Protein AF-A0A1F6GUJ7-F1 (afdb_monomer)

Foldseek 3Di:
DDDDDDDDDPPPPPPPPPPPPQQDADPCVVDQDFQVRLVLLVLVLCVSVVPQAFQFLGFGWDDDPSFIWGDPDADAPLQEQEPPDAQDGLVVCRVQQTHKDKDQLQHLCLQADPCPDVVNLQVQCVVPDDRQDDCVVDPRVSNLVRSCVRDPDNSSSSRRLSSPNLRITIHRRSVSVRPPNAAEADDDGPDDRPHSRHWYDYNRYIYTDLQCLLSSLLSLLQSCVVCVVSLCSSCPPRNLVHSLVSNVSHDDDPVSVVSQVSCCSNHVDDRPSVPDGSVRSCCVRVDDDPPDDDPDDPPDPDDPDDDDDDDDDDDDDDDDDDDDDDDDDDDDDDDDDDDDDDDDDDDDDDDD

Solvent-accessible surface area (backbone atoms only — not comparable to full-atom values): 21851 Å² total; per-residue (Å²): 140,81,89,80,82,82,79,82,79,82,77,77,80,75,70,74,76,77,73,75,78,75,56,72,53,44,64,47,90,82,41,77,46,46,51,61,55,38,52,57,49,50,53,47,54,36,60,77,68,65,61,41,54,23,68,67,56,54,40,46,44,42,80,52,88,90,47,53,27,32,64,90,44,74,70,55,66,87,38,38,32,64,44,90,54,76,59,78,64,49,74,83,33,53,90,29,21,50,39,52,34,74,41,46,79,68,30,59,78,53,73,34,58,84,80,58,40,72,69,42,47,49,52,58,20,57,77,70,58,67,79,62,72,58,72,92,80,40,57,64,67,61,42,48,57,47,50,52,71,59,47,54,69,71,51,46,51,42,32,36,67,69,22,40,68,80,42,52,40,50,26,43,29,27,56,52,61,71,50,60,76,42,46,56,26,86,57,82,68,69,57,92,69,90,38,86,34,44,36,31,39,36,57,60,35,28,20,71,25,71,95,44,34,10,59,52,25,52,40,50,53,48,50,28,64,77,38,58,95,41,22,69,60,63,52,30,76,62,33,56,75,32,32,55,60,28,22,65,76,25,61,94,49,68,68,59,52,51,50,53,51,54,47,25,52,44,33,56,54,81,71,83,63,86,81,54,54,54,65,59,53,38,55,70,69,68,44,76,63,97,77,70,75,81,74,74,74,77,72,76,78,73,75,79,78,80,80,79,86,77,87,78,84,88,84,81,84,89,82,90,87,89,88,86,90,85,84,91,82,90,82,84,84,86,83,90,79,84,86,81,84,83,85,81,89,88,81,85,90,77,90,132

pLDDT: mean 70.51, std 22.01, range [31.06, 97.56]

Organism: NCBI:txid1817773

Secondary structure (DSSP, 8-state):
-----------------------PPP-TTTSPPPHHHHHHHHHHHHHHTT--B-TTT--BEEEETTEEEESS----GGGEEE-SSSPPPGGGGGGGTTBEEEEESS-HHHHS-TT--HHHHHHHHHHHSPPPPPTTTS-HHHHHHHHHTT-HHHHHHHHHHHT-GGGEEEEEHHHHHHHTT-EES----SS---SSS-EEE-SSEEE--GGGHHHHHHHHHHHHHH-GGGHHHHT-HHHHHHHHHHHHHS---HHHHHHHHHHHHHH----GGGSS-HHHHHHHHTS--TT----------PPPPPPPPPP---------------------PPPP--PPPPPPPPP-----

Radius of gyration: 31.55 Å; Cα contacts (8 Å, |Δi|>4): 424; chains: 1; bounding box: 61×146×69 Å

Structure (mmCIF, N/CA/C/O backbone):
data_AF-A0A1F6GUJ7-F1
#
_entry.id   AF-A0A1F6GUJ7-F1
#
loop_
_atom_site.group_PDB
_atom_site.id
_atom_site.type_symbol
_atom_site.label_atom_id
_atom_site.label_alt_id
_atom_site.label_comp_id
_atom_site.label_asym_id
_atom_site.label_entity_id
_atom_site.label_seq_id
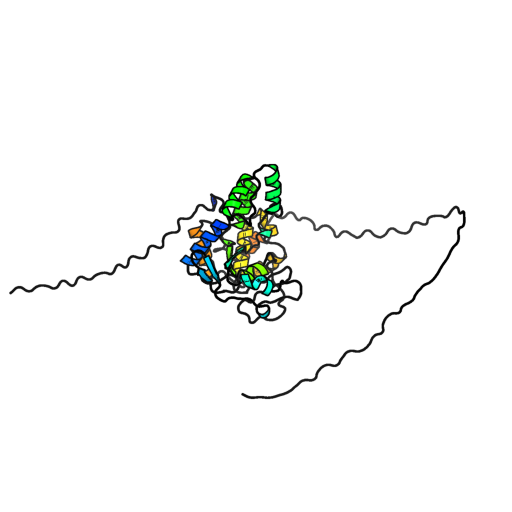_atom_site.pdbx_PDB_ins_code
_atom_site.Cartn_x
_atom_site.Cartn_y
_atom_site.Cartn_z
_atom_site.occupancy
_atom_site.B_iso_or_equiv
_atom_site.auth_seq_id
_atom_site.auth_comp_id
_atom_site.auth_asym_id
_atom_site.auth_atom_id
_atom_site.pdbx_PDB_model_num
ATOM 1 N N . MET A 1 1 ? -12.590 -73.804 33.393 1.00 41.72 1 MET A N 1
ATOM 2 C CA . MET A 1 1 ? -11.650 -73.135 32.463 1.00 41.72 1 MET A CA 1
ATOM 3 C C . MET A 1 1 ? -12.472 -72.318 31.474 1.00 41.72 1 MET A C 1
ATOM 5 O O . MET A 1 1 ? -13.103 -72.897 30.606 1.00 41.72 1 MET A O 1
ATOM 9 N N . GLY A 1 2 ? -12.600 -71.005 31.700 1.00 38.84 2 GLY A N 1
ATOM 10 C CA . GLY A 1 2 ? -13.510 -70.126 30.953 1.00 38.84 2 GLY A CA 1
ATOM 11 C C . GLY A 1 2 ? -12.760 -69.187 30.007 1.00 38.84 2 GLY A C 1
ATOM 12 O O . GLY A 1 2 ? -11.901 -68.426 30.448 1.00 38.84 2 GLY A O 1
ATOM 13 N N . ASN A 1 3 ? -13.105 -69.251 28.720 1.00 42.09 3 ASN A N 1
ATOM 14 C CA . ASN A 1 3 ? -12.588 -68.413 27.636 1.00 42.09 3 ASN A CA 1
ATOM 15 C C . ASN A 1 3 ? -12.849 -66.919 27.891 1.00 42.09 3 ASN A C 1
ATOM 17 O O . ASN A 1 3 ? -13.997 -66.471 27.890 1.00 42.09 3 ASN A O 1
ATOM 21 N N . LYS A 1 4 ? -11.783 -66.124 28.045 1.00 45.00 4 LYS A N 1
ATOM 22 C CA . LYS A 1 4 ? -11.862 -64.657 28.061 1.00 45.00 4 LYS A CA 1
ATOM 23 C C . LYS A 1 4 ? -11.834 -64.131 26.623 1.00 45.00 4 LYS A C 1
ATOM 25 O O . LYS A 1 4 ? -10.821 -64.224 25.940 1.00 45.00 4 LYS A O 1
ATOM 30 N N . LYS A 1 5 ? -12.960 -63.567 26.176 1.00 46.09 5 LYS A N 1
ATOM 31 C CA . LYS A 1 5 ? -13.071 -62.805 24.924 1.00 46.09 5 LYS A CA 1
ATOM 32 C C . LYS A 1 5 ? -12.255 -61.512 25.047 1.00 46.09 5 LYS A C 1
ATOM 34 O O . LYS A 1 5 ? -12.564 -60.673 25.891 1.00 46.09 5 LYS A O 1
ATOM 39 N N . ILE A 1 6 ? -11.243 -61.347 24.201 1.00 48.53 6 ILE A N 1
ATOM 40 C CA . ILE A 1 6 ? -10.511 -60.088 24.028 1.00 48.53 6 ILE A CA 1
ATOM 41 C C . ILE A 1 6 ? -11.414 -59.153 23.215 1.00 48.53 6 ILE A C 1
ATOM 43 O O . ILE A 1 6 ? -11.697 -59.417 22.049 1.00 48.53 6 ILE A O 1
ATOM 47 N N . LYS A 1 7 ? -11.916 -58.083 23.839 1.00 43.47 7 LYS A N 1
ATOM 48 C CA . LYS A 1 7 ? -12.583 -56.987 23.126 1.00 43.47 7 LYS A CA 1
ATOM 49 C C . LYS A 1 7 ? -11.503 -56.049 22.593 1.00 43.47 7 LYS A C 1
ATOM 51 O O . LYS A 1 7 ? -10.863 -55.347 23.369 1.00 43.47 7 LYS A O 1
ATOM 56 N N . LEU A 1 8 ? -11.309 -56.056 21.278 1.00 40.91 8 LEU A N 1
ATOM 57 C CA . LEU A 1 8 ? -10.500 -55.073 20.568 1.00 40.91 8 LEU A CA 1
ATOM 58 C C . LEU A 1 8 ? -11.290 -53.754 20.539 1.00 40.91 8 LEU A C 1
ATOM 60 O O . LEU A 1 8 ? -12.288 -53.638 19.831 1.00 40.91 8 LEU A O 1
ATOM 64 N N . ALA A 1 9 ? -10.901 -52.794 21.377 1.00 45.22 9 ALA A N 1
ATOM 65 C CA . ALA A 1 9 ? -11.465 -51.451 21.354 1.00 45.22 9 ALA A CA 1
ATOM 66 C C . ALA A 1 9 ? -10.834 -50.677 20.189 1.00 45.22 9 ALA A C 1
ATOM 68 O O . ALA A 1 9 ? -9.650 -50.347 20.221 1.00 45.22 9 ALA A O 1
ATOM 69 N N . LEU A 1 10 ? -11.629 -50.413 19.153 1.00 46.66 10 LEU A N 1
ATOM 70 C CA . LEU A 1 10 ? -11.274 -49.515 18.062 1.00 46.66 10 LEU A CA 1
ATOM 71 C C . LEU A 1 10 ? -11.277 -48.081 18.621 1.00 46.66 10 LEU A C 1
ATOM 73 O O . LEU A 1 10 ? -12.327 -47.458 18.763 1.00 46.66 10 LEU A O 1
ATOM 77 N N . PHE A 1 11 ? -10.106 -47.580 19.011 1.00 42.91 11 PHE A N 1
ATOM 78 C CA . PHE A 1 11 ? -9.919 -46.174 19.359 1.00 42.91 11 PHE A CA 1
ATOM 79 C C . PHE A 1 11 ? -9.985 -45.363 18.058 1.00 42.91 11 PHE A C 1
ATOM 81 O O . PHE A 1 11 ? -8.989 -45.203 17.354 1.00 42.91 11 PHE A O 1
ATOM 88 N N . CYS A 1 12 ? -11.177 -44.874 17.707 1.00 39.84 12 CYS A N 1
ATOM 89 C CA . CYS A 1 12 ? -11.306 -43.770 16.764 1.00 39.84 12 CYS A CA 1
ATOM 90 C C . CYS A 1 12 ? -10.577 -42.569 17.369 1.00 39.84 12 CYS A C 1
ATOM 92 O O . CYS A 1 12 ? -11.100 -41.897 18.258 1.00 39.84 12 CYS A O 1
ATOM 94 N N . LEU A 1 13 ? -9.356 -42.319 16.894 1.00 43.28 13 LEU A N 1
ATOM 95 C CA . LEU A 1 13 ? -8.649 -41.059 17.071 1.00 43.28 13 LEU A CA 1
ATOM 96 C C . LEU A 1 13 ? -9.436 -39.974 16.327 1.00 43.28 13 LEU A C 1
ATOM 98 O O . LEU A 1 13 ? -9.111 -39.593 15.206 1.00 43.28 13 LEU A O 1
ATOM 102 N N . LEU A 1 14 ? -10.507 -39.497 16.960 1.00 42.22 14 LEU A N 1
ATOM 103 C CA . LEU A 1 14 ? -11.084 -38.190 16.690 1.00 42.22 14 LEU A CA 1
ATOM 104 C C . LEU A 1 14 ? -10.048 -37.171 17.156 1.00 42.22 14 LEU A C 1
ATOM 106 O O . LEU A 1 14 ? -10.081 -36.690 18.286 1.00 42.22 14 LEU A O 1
ATOM 110 N N . TRP A 1 15 ? -9.074 -36.912 16.285 1.00 42.62 15 TRP A N 1
ATOM 111 C CA . TRP A 1 15 ? -8.227 -35.739 16.379 1.00 42.62 15 TRP A CA 1
ATOM 112 C C . TRP A 1 15 ? -9.184 -34.547 16.389 1.00 42.62 15 TRP A C 1
ATOM 114 O O . TRP A 1 15 ? -9.914 -34.367 15.409 1.00 42.62 15 TRP A O 1
ATOM 124 N N . PRO A 1 16 ? -9.284 -33.778 17.483 1.00 40.12 16 PRO A N 1
ATOM 125 C CA . PRO A 1 16 ? -10.123 -32.600 17.458 1.00 40.12 16 PRO A CA 1
ATOM 126 C C . PRO A 1 16 ? -9.550 -31.705 16.363 1.00 40.12 16 PRO A C 1
ATOM 128 O O . PRO A 1 16 ? -8.370 -31.348 16.420 1.00 40.12 16 PRO A O 1
ATOM 131 N N . CYS A 1 17 ? -10.365 -31.387 15.350 1.00 36.41 17 CYS A N 1
ATOM 132 C CA . CYS A 1 17 ? -10.117 -30.240 14.489 1.00 36.41 17 CYS A CA 1
ATOM 133 C C . CYS A 1 17 ? -9.722 -29.103 15.425 1.00 36.41 17 CYS A C 1
ATOM 135 O O . CYS A 1 17 ? -10.540 -28.675 16.243 1.00 36.41 17 CYS A O 1
ATOM 137 N N . LEU A 1 18 ? -8.454 -28.687 15.366 1.00 42.00 18 LEU A N 1
ATOM 138 C CA . LEU A 1 18 ? -8.017 -27.475 16.030 1.00 42.00 18 LEU A CA 1
ATOM 139 C C . LEU A 1 18 ? -8.962 -26.387 15.538 1.00 42.00 18 LEU A C 1
ATOM 141 O O . LEU A 1 18 ? -8.938 -26.029 14.362 1.00 42.00 18 LEU A O 1
ATOM 145 N N . GLY A 1 19 ? -9.839 -25.929 16.430 1.00 34.03 19 GLY A N 1
ATOM 146 C CA . GLY A 1 19 ? -10.692 -24.792 16.165 1.00 34.03 19 GLY A CA 1
ATOM 147 C C . GLY A 1 19 ? -9.780 -23.638 15.793 1.00 34.03 19 GLY A C 1
ATOM 148 O O . GLY A 1 19 ? -9.026 -23.145 16.634 1.00 34.03 19 GLY A O 1
ATOM 149 N N . GLN A 1 20 ? -9.816 -23.239 14.523 1.00 37.81 20 GLN A N 1
ATOM 150 C CA . GLN A 1 20 ? -9.344 -21.927 14.129 1.00 37.81 20 GLN A CA 1
ATOM 151 C C . GLN A 1 20 ? -10.129 -20.955 15.003 1.00 37.81 20 GLN A C 1
ATOM 153 O O . GLN A 1 20 ? -11.359 -20.939 14.971 1.00 37.81 20 GLN A O 1
ATOM 158 N N . ALA A 1 21 ? -9.434 -20.234 15.879 1.00 37.91 21 ALA A N 1
ATOM 159 C CA . ALA A 1 21 ? -10.067 -19.209 16.680 1.00 37.91 21 ALA A CA 1
ATOM 160 C C . ALA A 1 21 ? -10.665 -18.191 15.702 1.00 37.91 21 ALA A C 1
ATOM 162 O O . ALA A 1 21 ? -9.920 -17.412 15.110 1.00 37.91 21 ALA A O 1
ATOM 163 N N . GLU A 1 22 ? -11.986 -18.231 15.503 1.00 41.59 22 GLU A N 1
ATOM 164 C CA . GLU A 1 22 ? -12.691 -17.252 14.683 1.00 41.59 22 GLU A CA 1
ATOM 165 C C . GLU A 1 22 ? -12.300 -15.859 15.177 1.00 41.59 22 GLU A C 1
ATOM 167 O O . GLU A 1 22 ? -12.535 -15.478 16.333 1.00 41.59 22 GLU A O 1
ATOM 172 N N . LEU A 1 23 ? -11.643 -15.099 14.304 1.00 45.00 23 LEU A N 1
ATOM 173 C CA . LEU A 1 23 ? -11.377 -13.694 14.539 1.00 45.00 23 LEU A CA 1
ATOM 174 C C . LEU A 1 23 ? -12.737 -13.008 14.577 1.00 45.00 23 LEU A C 1
ATOM 176 O O . LEU A 1 23 ? -13.331 -12.761 13.535 1.00 45.00 23 LEU A O 1
ATOM 180 N N . LYS A 1 24 ? -13.256 -12.735 15.782 1.00 48.78 24 LYS A N 1
ATOM 181 C CA . LYS A 1 24 ? -14.482 -11.946 15.937 1.00 48.78 24 LYS A CA 1
ATOM 182 C C . LYS A 1 24 ? -14.297 -10.640 15.155 1.00 48.78 24 LYS A C 1
ATOM 184 O O . LYS A 1 24 ? -13.370 -9.899 15.510 1.00 48.78 24 LYS A O 1
ATOM 189 N N . PRO A 1 25 ? -15.134 -10.349 14.141 1.00 52.09 25 PRO A N 1
ATOM 190 C CA . PRO A 1 25 ? -15.019 -9.117 13.378 1.00 52.09 25 PRO A CA 1
ATOM 191 C C . PRO A 1 25 ? -15.083 -7.944 14.351 1.00 52.09 25 PRO A C 1
ATOM 193 O O . PRO A 1 25 ? -16.036 -7.816 15.125 1.00 52.09 25 PRO A O 1
ATOM 196 N N . GLN A 1 26 ? -14.047 -7.108 14.381 1.00 54.41 26 GLN A N 1
ATOM 197 C CA . GLN A 1 26 ? -14.198 -5.816 15.037 1.00 54.41 26 GLN A CA 1
ATOM 198 C C . GLN A 1 26 ? -15.118 -4.965 14.163 1.00 54.41 26 GLN A C 1
ATOM 200 O O . GLN A 1 26 ? -14.988 -4.979 12.947 1.00 54.41 26 GLN A O 1
ATOM 205 N N . ASP A 1 27 ? -16.033 -4.208 14.768 1.00 60.41 27 ASP A N 1
ATOM 206 C CA . ASP A 1 27 ? -16.879 -3.242 14.057 1.00 60.41 27 ASP A CA 1
ATOM 207 C C . ASP A 1 27 ? -16.038 -2.034 13.567 1.00 60.41 27 ASP A C 1
ATOM 209 O O . ASP A 1 27 ? -16.241 -0.898 14.008 1.00 60.41 27 ASP A O 1
ATOM 213 N N . TRP A 1 28 ? -15.053 -2.259 12.689 1.00 63.19 28 TRP A N 1
ATOM 214 C CA . TRP A 1 28 ? -14.150 -1.228 12.158 1.00 63.19 28 TRP A CA 1
ATOM 215 C C . TRP A 1 28 ? -14.938 -0.127 11.442 1.00 63.19 28 TRP A C 1
ATOM 217 O O . TRP A 1 28 ? -14.624 1.054 11.561 1.00 63.19 28 TRP A O 1
ATOM 227 N N . GLU A 1 29 ? -16.030 -0.490 10.772 1.00 60.38 29 GLU A N 1
ATOM 228 C CA . GLU A 1 29 ? -16.920 0.478 10.126 1.00 60.38 29 GLU A CA 1
ATOM 229 C C . GLU A 1 29 ? -17.674 1.368 11.128 1.00 60.38 29 GLU A C 1
ATOM 231 O O . GLU A 1 29 ? -18.018 2.500 10.797 1.00 60.38 29 GLU A O 1
ATOM 236 N N . LYS A 1 30 ? -17.885 0.915 12.375 1.00 58.56 30 LYS A N 1
ATOM 237 C CA . LYS A 1 30 ? -18.597 1.692 13.410 1.00 58.56 30 LYS A CA 1
ATOM 238 C C . LYS A 1 30 ? -17.662 2.504 14.307 1.00 58.56 30 LYS A C 1
ATOM 240 O O . LYS A 1 30 ? -18.127 3.402 15.009 1.00 58.56 30 LYS A O 1
ATOM 245 N N . LYS A 1 31 ? -16.362 2.184 14.344 1.00 60.31 31 LYS A N 1
ATOM 246 C CA . LYS A 1 31 ? -15.373 2.861 15.197 1.00 60.31 31 LYS A CA 1
ATOM 247 C C . LYS A 1 31 ? -14.085 3.137 14.424 1.00 60.31 31 LYS A C 1
ATOM 249 O O . LYS A 1 31 ? -13.411 2.183 14.044 1.00 60.31 31 LYS A O 1
ATOM 254 N N . PRO A 1 32 ? -13.669 4.411 14.280 1.00 59.00 32 PRO A N 1
ATOM 255 C CA . PRO A 1 32 ? -12.406 4.741 13.637 1.00 59.00 32 PRO A CA 1
ATOM 256 C C . PRO A 1 32 ? -11.227 4.025 14.308 1.00 59.00 32 PRO A C 1
ATOM 258 O O . PRO A 1 32 ? -10.911 4.256 15.483 1.00 59.00 32 PRO A O 1
ATOM 261 N N . VAL A 1 33 ? -10.549 3.172 13.548 1.00 68.25 33 VAL A N 1
ATOM 262 C CA . VAL A 1 33 ? -9.343 2.459 13.980 1.00 68.25 33 VAL A CA 1
ATOM 263 C C . VAL A 1 33 ? -8.127 3.313 13.662 1.00 68.25 33 VAL A C 1
ATOM 265 O O . VAL A 1 33 ? -8.077 3.952 12.618 1.00 68.25 33 VAL A O 1
ATOM 268 N N . CYS A 1 34 ? -7.155 3.364 14.573 1.00 71.00 34 CYS A N 1
ATOM 269 C CA . CYS A 1 34 ? -5.907 4.066 14.311 1.00 71.00 34 CYS A CA 1
ATOM 270 C C . CYS A 1 34 ? -4.870 3.206 13.594 1.00 71.00 34 CYS A C 1
ATOM 272 O O . CYS A 1 34 ? -4.892 1.975 13.664 1.00 71.00 34 CYS A O 1
ATOM 274 N N . PHE A 1 35 ? -3.887 3.870 12.989 1.00 75.25 35 PHE A N 1
ATOM 275 C CA . PHE A 1 35 ? -2.883 3.218 12.156 1.00 75.25 35 PHE A CA 1
ATOM 276 C C . PHE A 1 35 ? -2.060 2.187 12.939 1.00 75.25 35 PHE A C 1
ATOM 278 O O . PHE A 1 35 ? -1.748 1.106 12.441 1.00 75.25 35 PHE A O 1
ATOM 285 N N . GLY A 1 36 ? -1.744 2.471 14.208 1.00 73.81 36 GLY A N 1
ATOM 286 C CA . GLY A 1 36 ? -1.070 1.511 15.086 1.00 73.81 36 GLY A CA 1
ATOM 287 C C . GLY A 1 36 ? -1.877 0.224 15.292 1.00 73.81 36 GLY A C 1
ATOM 288 O O . GLY A 1 36 ? -1.318 -0.872 15.213 1.00 73.81 36 GLY A O 1
ATOM 289 N N . SER A 1 37 ? -3.187 0.355 15.510 1.00 77.25 37 SER A N 1
ATOM 290 C CA . SER A 1 37 ? -4.100 -0.780 15.674 1.00 77.25 37 SER A CA 1
ATOM 291 C C . SER A 1 37 ? -4.251 -1.572 14.377 1.00 77.25 37 SER A C 1
ATOM 293 O O . SER A 1 37 ? -4.136 -2.795 14.416 1.00 77.25 37 SER A O 1
ATOM 295 N N . ALA A 1 38 ? -4.389 -0.889 13.236 1.00 83.38 38 ALA A N 1
ATOM 296 C CA . ALA A 1 38 ? -4.441 -1.520 11.918 1.00 83.38 38 ALA A CA 1
ATOM 297 C C . ALA A 1 38 ? -3.203 -2.390 11.651 1.00 83.38 38 ALA A C 1
ATOM 299 O O . ALA A 1 38 ? -3.324 -3.576 11.349 1.00 83.38 38 ALA A O 1
ATOM 300 N N . LYS A 1 39 ? -1.999 -1.852 11.889 1.00 84.88 39 LYS A N 1
ATOM 301 C CA . LYS A 1 39 ? -0.743 -2.611 11.766 1.00 84.88 39 LYS A CA 1
ATOM 302 C C . LYS A 1 39 ? -0.671 -3.793 12.727 1.00 84.88 39 LYS A C 1
ATOM 304 O O . LYS A 1 39 ? -0.188 -4.862 12.370 1.00 84.88 39 LYS A O 1
ATOM 309 N N . SER A 1 40 ? -1.085 -3.611 13.983 1.00 83.25 40 SER A N 1
ATOM 310 C CA . SER A 1 40 ? -1.073 -4.699 14.972 1.00 83.25 40 SER A CA 1
ATOM 311 C C . SER A 1 40 ? -1.963 -5.856 14.537 1.00 83.25 40 SER A C 1
ATOM 313 O O . SER A 1 40 ? -1.606 -7.018 14.718 1.00 83.25 40 SER A O 1
ATOM 315 N N . PHE A 1 41 ? -3.116 -5.521 13.976 1.00 85.19 41 PHE A N 1
ATOM 316 C CA . PHE A 1 41 ? -4.076 -6.478 13.484 1.00 85.19 41 PHE A CA 1
ATOM 317 C C . PHE A 1 41 ? -3.564 -7.195 12.226 1.00 85.19 41 PHE A C 1
ATOM 319 O O . PHE A 1 41 ? -3.552 -8.422 12.192 1.00 85.19 41 PHE A O 1
ATOM 326 N N . LEU A 1 42 ? -3.046 -6.467 11.234 1.00 91.44 42 LEU A N 1
ATOM 327 C CA . LEU A 1 42 ? -2.550 -7.091 10.006 1.00 91.44 42 LEU A CA 1
ATOM 328 C C . LEU A 1 42 ? -1.338 -7.996 10.271 1.00 91.44 42 LEU A C 1
ATOM 330 O O . LEU A 1 42 ? -1.251 -9.075 9.698 1.00 91.44 42 LEU A O 1
ATOM 334 N N . ARG A 1 43 ? -0.461 -7.653 11.228 1.00 91.44 43 ARG A N 1
ATOM 335 C CA . ARG A 1 43 ? 0.594 -8.576 11.699 1.00 91.44 43 ARG A CA 1
ATOM 336 C C . ARG A 1 43 ? 0.039 -9.883 12.259 1.00 91.44 43 ARG A C 1
ATOM 338 O O . ARG A 1 43 ? 0.737 -10.891 12.246 1.00 91.44 43 ARG A O 1
ATOM 345 N N . LYS A 1 44 ? -1.159 -9.873 12.846 1.00 89.44 44 LYS A N 1
ATOM 346 C CA . LYS A 1 44 ? -1.823 -11.094 13.313 1.00 89.44 44 LYS A CA 1
ATOM 347 C C . LYS A 1 44 ? -2.320 -11.908 12.117 1.00 89.44 44 LYS A C 1
ATOM 349 O O . LYS A 1 44 ? -1.936 -13.065 12.012 1.00 89.44 44 LYS A O 1
ATOM 354 N N . VAL A 1 45 ? -3.039 -11.270 11.190 1.00 91.25 45 VAL A N 1
ATOM 355 C CA . VAL A 1 45 ? -3.553 -11.911 9.966 1.00 91.25 45 VAL A CA 1
ATOM 356 C C . VAL A 1 45 ? -2.428 -12.565 9.157 1.00 91.25 45 VAL A C 1
ATOM 358 O O . VAL A 1 45 ? -2.530 -13.741 8.831 1.00 91.25 45 VAL A O 1
ATOM 361 N N . TYR A 1 46 ? -1.325 -11.855 8.899 1.00 93.19 46 TYR A N 1
ATOM 362 C CA . TYR A 1 46 ? -0.193 -12.403 8.137 1.00 93.19 46 TYR A CA 1
ATOM 363 C C . TYR A 1 46 ? 0.460 -13.607 8.828 1.00 93.19 46 TYR A C 1
ATOM 365 O O . TYR A 1 46 ? 0.808 -14.579 8.164 1.00 93.19 46 TYR A O 1
ATOM 373 N N . ARG A 1 47 ? 0.589 -13.581 10.163 1.00 90.56 47 ARG A N 1
ATOM 374 C CA . ARG A 1 47 ? 1.141 -14.713 10.926 1.00 90.56 47 ARG A CA 1
ATOM 375 C C . ARG A 1 47 ? 0.230 -15.937 10.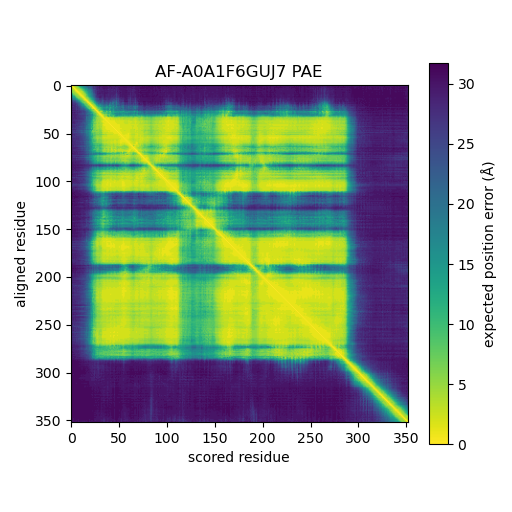887 1.00 90.56 47 ARG A C 1
ATOM 377 O O . ARG A 1 47 ? 0.730 -17.040 10.717 1.00 90.56 47 ARG A O 1
ATOM 384 N N . GLU A 1 48 ? -1.075 -15.745 11.054 1.00 90.25 48 GLU A N 1
ATOM 385 C CA . GLU A 1 48 ? -2.056 -16.841 11.090 1.00 90.25 48 GLU A CA 1
ATOM 386 C C . GLU A 1 48 ? -2.267 -17.488 9.717 1.00 90.25 48 GLU A C 1
ATOM 388 O O . GLU A 1 48 ? -2.537 -18.681 9.648 1.00 90.25 48 GLU A O 1
ATOM 393 N N . ASN A 1 49 ? -2.086 -16.728 8.634 1.00 92.06 49 ASN A N 1
ATOM 394 C CA . ASN A 1 49 ? -2.150 -17.246 7.265 1.00 92.06 49 ASN A CA 1
ATOM 395 C C . ASN A 1 49 ? -0.785 -17.705 6.723 1.00 92.06 49 ASN A C 1
ATOM 397 O O . ASN A 1 49 ? -0.692 -18.108 5.569 1.00 92.06 49 ASN A O 1
ATOM 401 N N . HIS A 1 50 ? 0.279 -17.641 7.532 1.00 91.19 50 HIS A N 1
ATOM 402 C CA .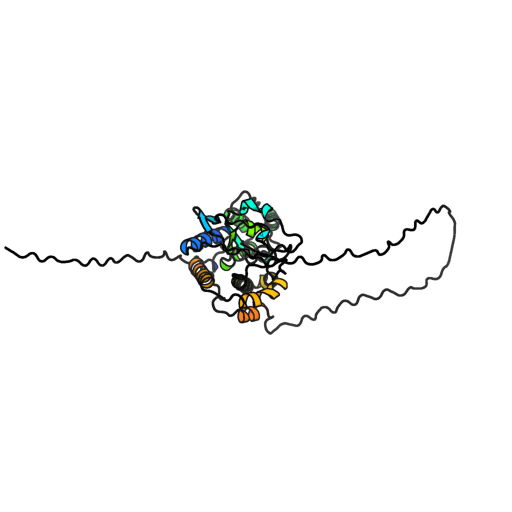 HIS A 1 50 ? 1.646 -18.001 7.134 1.00 91.19 50 HIS A CA 1
ATOM 403 C C . HIS A 1 50 ? 2.164 -17.267 5.881 1.00 91.19 50 HIS A C 1
ATOM 405 O O . HIS A 1 50 ? 3.040 -17.772 5.179 1.00 91.19 50 HIS A O 1
ATOM 411 N N . TRP A 1 51 ? 1.673 -16.053 5.616 1.00 93.50 51 TRP A N 1
ATOM 412 C CA . TRP A 1 51 ? 2.183 -15.226 4.524 1.00 93.50 51 TRP A CA 1
ATOM 413 C C . TRP A 1 51 ? 3.535 -14.643 4.904 1.00 93.50 51 TRP A C 1
ATOM 415 O O . TRP A 1 51 ? 3.653 -13.783 5.780 1.00 93.50 51 TRP A O 1
ATOM 425 N N . ASN A 1 52 ? 4.563 -15.141 4.231 1.00 92.81 52 ASN A N 1
ATOM 426 C CA . ASN A 1 52 ? 5.962 -14.934 4.574 1.00 92.81 52 ASN A CA 1
ATOM 427 C C . ASN A 1 52 ? 6.726 -14.190 3.473 1.00 92.81 52 ASN A C 1
ATOM 429 O O . ASN A 1 52 ? 7.934 -14.369 3.347 1.00 92.81 52 ASN A O 1
ATOM 433 N N . ARG A 1 53 ? 6.038 -13.383 2.663 1.00 93.19 53 ARG A N 1
ATOM 434 C CA . ARG A 1 53 ? 6.650 -12.574 1.606 1.00 93.19 53 ARG A CA 1
ATOM 435 C C . ARG A 1 53 ? 6.216 -11.125 1.710 1.00 93.19 53 ARG A C 1
ATOM 437 O O . ARG A 1 53 ? 5.058 -10.837 2.012 1.00 93.19 53 ARG A O 1
ATOM 444 N N . ASP A 1 54 ? 7.161 -10.227 1.475 1.00 93.69 54 ASP A N 1
ATOM 445 C CA . ASP A 1 54 ? 6.879 -8.806 1.350 1.00 93.69 54 ASP A CA 1
ATOM 446 C C . ASP A 1 54 ? 6.133 -8.506 0.042 1.00 93.69 54 ASP A C 1
ATOM 448 O O . ASP A 1 54 ? 6.158 -9.285 -0.915 1.00 93.69 54 ASP A O 1
ATOM 452 N N . PHE A 1 55 ? 5.433 -7.376 0.015 1.00 95.56 55 PHE A N 1
ATOM 453 C CA . PHE A 1 55 ? 4.549 -7.052 -1.096 1.00 95.56 55 PHE A CA 1
ATOM 454 C C . PHE A 1 55 ? 5.308 -6.742 -2.387 1.00 95.56 55 PHE A C 1
ATOM 456 O O . PHE A 1 55 ? 4.893 -7.200 -3.447 1.00 95.56 55 PHE A O 1
ATOM 463 N N . TYR A 1 56 ? 6.443 -6.042 -2.310 1.00 93.75 56 TYR A N 1
ATOM 464 C CA . TYR A 1 56 ? 7.167 -5.546 -3.482 1.00 93.75 56 TYR A CA 1
ATOM 465 C C . TYR A 1 56 ? 8.176 -6.538 -4.063 1.00 93.75 56 TYR A C 1
ATOM 467 O O . TYR A 1 56 ? 7.985 -7.001 -5.183 1.00 93.75 56 TYR A O 1
ATOM 475 N N . CYS A 1 57 ? 9.222 -6.919 -3.334 1.00 90.31 57 CYS A N 1
ATOM 476 C CA . CYS A 1 57 ? 10.262 -7.810 -3.860 1.00 90.31 57 CYS A CA 1
ATOM 477 C C . CYS A 1 57 ? 9.973 -9.299 -3.600 1.00 90.31 57 CYS A C 1
ATOM 479 O O . CYS A 1 57 ? 10.699 -10.159 -4.089 1.00 90.31 57 CYS A O 1
ATOM 481 N N . GLY A 1 58 ? 8.948 -9.634 -2.810 1.00 91.25 58 GLY A N 1
ATOM 482 C CA . GLY A 1 58 ? 8.693 -11.010 -2.382 1.00 91.25 58 GLY A CA 1
ATOM 483 C C . GLY A 1 58 ? 9.689 -11.494 -1.325 1.00 91.25 58 GLY A C 1
ATOM 484 O O . GLY A 1 58 ? 9.919 -12.703 -1.195 1.00 91.25 58 GLY A O 1
ATOM 485 N N . CYS A 1 59 ? 10.289 -10.555 -0.589 1.00 91.06 59 CYS A N 1
ATOM 486 C CA . CYS A 1 59 ? 11.317 -10.827 0.406 1.00 91.06 59 CYS A CA 1
ATOM 487 C C . CYS A 1 59 ? 10.795 -11.678 1.564 1.00 91.06 59 CYS A C 1
ATOM 489 O O . CYS A 1 59 ? 9.711 -11.377 2.067 1.00 91.06 59 CYS A O 1
ATOM 491 N N . PRO A 1 60 ? 11.543 -12.700 2.026 1.00 92.12 60 PRO A N 1
ATOM 492 C CA . PRO A 1 60 ? 11.112 -13.530 3.142 1.00 92.12 60 PRO A CA 1
ATOM 493 C C . PRO A 1 60 ? 10.842 -12.707 4.405 1.00 92.12 60 PRO A C 1
ATOM 495 O O . PRO A 1 60 ? 11.702 -11.946 4.859 1.00 92.12 60 PRO A O 1
ATOM 498 N N . LEU A 1 61 ? 9.652 -12.896 4.973 1.00 92.00 61 LEU A N 1
ATOM 499 C CA . LEU A 1 61 ? 9.214 -12.323 6.239 1.00 92.00 61 LEU A CA 1
ATOM 500 C C . LEU A 1 61 ? 9.239 -13.399 7.323 1.00 92.00 61 LEU A C 1
ATOM 502 O O . LEU A 1 61 ? 8.606 -14.447 7.176 1.00 92.00 61 LEU A O 1
ATOM 506 N N . GLU A 1 62 ? 9.901 -13.112 8.439 1.00 88.62 62 GLU A N 1
ATOM 507 C CA . GLU A 1 62 ? 9.925 -13.986 9.611 1.00 88.62 62 GLU A CA 1
ATOM 508 C C . GLU A 1 62 ? 9.285 -13.291 10.828 1.00 88.62 62 GLU A C 1
ATOM 510 O O . GLU A 1 62 ? 9.484 -12.091 11.052 1.00 88.62 62 GLU A O 1
ATOM 515 N N . PRO A 1 63 ? 8.486 -14.010 11.638 1.00 86.56 63 PRO A N 1
ATOM 516 C CA . PRO A 1 63 ? 8.006 -13.487 12.910 1.00 86.56 63 PRO A CA 1
ATOM 517 C C . PRO A 1 63 ? 9.158 -13.232 13.891 1.00 86.56 63 PRO A C 1
ATOM 519 O O . PRO A 1 63 ? 9.886 -14.150 14.256 1.00 86.56 63 PRO A O 1
ATOM 522 N N . SER A 1 64 ? 9.245 -12.004 14.403 1.00 83.94 64 SER A N 1
ATOM 523 C CA . SER A 1 64 ? 10.155 -11.610 15.489 1.00 83.94 64 SER A CA 1
ATOM 524 C C . SER A 1 64 ? 9.319 -11.129 16.676 1.00 83.94 64 SER A C 1
ATOM 526 O O . SER A 1 64 ? 8.865 -9.982 16.761 1.00 83.94 64 SER A O 1
ATOM 528 N N . GLY A 1 65 ? 8.962 -12.063 17.562 1.00 85.44 65 GLY A N 1
ATOM 529 C CA . GLY A 1 65 ? 7.997 -11.821 18.636 1.00 85.44 65 GLY A CA 1
ATOM 530 C C . GLY A 1 65 ? 6.624 -11.372 18.106 1.00 85.44 65 GLY A C 1
ATOM 531 O O . GLY A 1 65 ? 5.872 -12.158 17.531 1.00 85.44 65 GLY A O 1
ATOM 532 N N . LYS A 1 66 ? 6.263 -10.101 18.342 1.00 80.19 66 LYS A N 1
ATOM 533 C CA . LYS A 1 66 ? 5.013 -9.484 17.836 1.00 80.19 66 LYS A CA 1
ATOM 534 C C . LYS A 1 66 ? 5.194 -8.753 16.499 1.00 80.19 66 LYS A C 1
ATOM 536 O O . LYS A 1 66 ? 4.211 -8.242 15.956 1.00 80.19 66 LYS A O 1
ATOM 541 N N . LEU A 1 67 ? 6.428 -8.640 16.019 1.00 83.69 67 LEU A N 1
ATOM 542 C CA . LEU A 1 67 ? 6.801 -7.952 14.790 1.00 83.69 67 LEU A CA 1
ATOM 543 C C . LEU A 1 67 ? 7.012 -8.952 13.646 1.00 83.69 67 LEU A C 1
ATOM 545 O O . LEU A 1 67 ? 6.937 -10.166 13.834 1.00 83.69 67 LEU A O 1
ATOM 549 N N . LEU A 1 68 ? 7.225 -8.400 12.456 1.00 85.19 68 LEU A N 1
ATOM 550 C CA . LEU A 1 68 ? 7.720 -9.107 11.282 1.00 85.19 68 LEU A CA 1
ATOM 551 C C . LEU A 1 68 ? 9.050 -8.447 10.912 1.00 85.19 68 LEU A C 1
ATOM 553 O O . LEU A 1 68 ? 9.158 -7.221 11.004 1.00 85.19 68 LEU A O 1
ATOM 557 N N . GLU A 1 69 ? 10.026 -9.247 10.520 1.00 87.62 69 GLU A N 1
ATOM 558 C CA . GLU A 1 69 ? 11.344 -8.802 10.064 1.00 87.62 69 GLU A CA 1
ATOM 559 C C . GLU A 1 69 ? 11.651 -9.432 8.706 1.00 87.62 69 GLU A C 1
ATOM 561 O O . GLU A 1 69 ? 11.127 -10.496 8.367 1.00 87.62 69 GLU A O 1
ATOM 566 N N . THR A 1 70 ? 12.465 -8.750 7.910 1.00 86.88 70 THR A N 1
ATOM 567 C CA . THR A 1 70 ? 12.951 -9.239 6.617 1.00 86.88 70 THR A CA 1
ATOM 568 C C . THR A 1 70 ? 14.251 -10.004 6.829 1.00 86.88 70 THR A C 1
ATOM 570 O O . THR A 1 70 ? 15.176 -9.518 7.480 1.00 86.88 70 THR A O 1
ATOM 573 N N . LYS A 1 71 ? 14.359 -11.210 6.263 1.00 81.69 71 LYS A N 1
ATOM 574 C CA . LYS A 1 71 ? 15.563 -12.037 6.420 1.00 81.69 71 LYS A CA 1
ATOM 575 C C . LYS A 1 71 ? 16.521 -11.860 5.248 1.00 81.69 71 LYS A C 1
ATOM 577 O O . LYS A 1 71 ? 16.296 -12.425 4.183 1.00 81.69 71 LYS A O 1
ATOM 582 N N . GLY A 1 72 ? 17.606 -11.113 5.462 1.00 70.94 72 GLY A N 1
ATOM 583 C CA . GLY A 1 72 ? 18.727 -11.029 4.511 1.00 70.94 72 GLY A CA 1
ATOM 584 C C . GLY A 1 72 ? 18.365 -10.427 3.152 1.00 70.94 72 GLY A C 1
ATOM 585 O O . GLY A 1 72 ? 19.099 -10.602 2.186 1.00 70.94 72 GLY A O 1
ATOM 586 N N . CYS A 1 73 ? 17.226 -9.744 3.079 1.00 81.94 73 CYS A N 1
ATOM 587 C CA . CYS A 1 73 ? 16.815 -9.017 1.900 1.00 81.94 73 CYS A CA 1
ATOM 588 C C . CYS A 1 73 ? 17.392 -7.612 1.953 1.00 81.94 73 CYS A C 1
ATOM 590 O O . CYS A 1 73 ? 17.179 -6.893 2.924 1.00 81.94 73 CYS A O 1
ATOM 592 N N . TYR A 1 74 ? 18.098 -7.240 0.902 1.00 84.81 74 TYR A N 1
ATOM 593 C CA . TYR A 1 74 ? 18.701 -5.935 0.727 1.00 84.81 74 TYR A CA 1
ATOM 594 C C . TYR A 1 74 ? 18.602 -5.602 -0.759 1.00 84.81 74 TYR A C 1
ATOM 596 O O . TYR A 1 74 ? 18.801 -6.492 -1.586 1.00 84.81 74 TYR A O 1
ATOM 604 N N . VAL A 1 75 ? 18.261 -4.358 -1.092 1.00 84.12 75 VAL A N 1
ATOM 605 C CA . VAL A 1 75 ? 18.273 -3.886 -2.482 1.00 84.12 75 VAL A CA 1
ATOM 606 C C . VAL A 1 75 ? 19.497 -3.009 -2.712 1.00 84.12 75 VAL A C 1
ATOM 608 O O . VAL A 1 75 ? 19.637 -1.943 -2.107 1.00 84.12 75 VAL A O 1
ATOM 611 N N . GLU A 1 76 ? 20.395 -3.467 -3.579 1.00 84.50 76 GLU A N 1
ATOM 612 C CA . GLU A 1 76 ? 21.471 -2.641 -4.118 1.00 84.50 76 GLU A CA 1
ATOM 613 C C . GLU A 1 76 ? 20.956 -1.799 -5.290 1.00 84.50 76 GLU A C 1
ATOM 615 O O . GLU A 1 76 ? 19.876 -2.020 -5.838 1.00 84.50 76 GLU A O 1
ATOM 620 N N . GLU A 1 77 ? 21.758 -0.826 -5.717 1.00 80.69 77 GLU A N 1
ATOM 621 C CA . GLU A 1 77 ? 21.454 -0.030 -6.911 1.00 80.69 77 GLU A CA 1
ATOM 622 C C . GLU A 1 77 ? 21.286 -0.903 -8.165 1.00 80.69 77 GLU A C 1
ATOM 624 O O . GLU A 1 77 ? 20.412 -0.631 -8.980 1.00 80.69 77 GLU A O 1
ATOM 629 N N . SER A 1 78 ? 22.047 -1.996 -8.280 1.00 78.12 78 SER A N 1
ATOM 630 C CA . SER A 1 78 ? 21.933 -2.959 -9.383 1.00 78.12 78 SER A CA 1
ATOM 631 C C . SER A 1 78 ? 20.617 -3.739 -9.405 1.00 78.12 78 SER A C 1
ATOM 633 O O . SER A 1 78 ? 20.268 -4.306 -10.439 1.00 78.12 78 SER A O 1
ATOM 635 N N . ASP A 1 79 ? 19.893 -3.793 -8.285 1.00 78.69 79 ASP A N 1
ATOM 636 C CA . ASP A 1 79 ? 18.608 -4.490 -8.196 1.00 78.69 79 ASP A CA 1
ATOM 637 C C . ASP A 1 79 ? 17.428 -3.611 -8.627 1.00 78.69 79 ASP A C 1
ATOM 639 O O . ASP A 1 79 ? 16.312 -4.119 -8.790 1.00 78.69 79 ASP A O 1
ATOM 643 N N . LEU A 1 80 ? 17.670 -2.309 -8.806 1.00 80.75 80 LEU A N 1
ATOM 644 C CA . LEU A 1 80 ? 16.670 -1.286 -9.086 1.00 80.75 80 LEU A CA 1
ATOM 645 C C . LEU A 1 80 ? 16.902 -0.647 -10.452 1.00 80.75 80 LEU A C 1
ATOM 647 O O . LEU A 1 80 ? 18.029 -0.497 -10.917 1.00 80.75 80 LEU A O 1
ATOM 651 N N . ASN A 1 81 ? 15.818 -0.202 -11.083 1.00 77.56 81 ASN A N 1
ATOM 652 C CA . ASN A 1 81 ? 15.915 0.501 -12.354 1.00 77.56 81 ASN A CA 1
ATOM 653 C C . ASN A 1 81 ? 15.893 1.993 -12.073 1.00 77.56 81 ASN A C 1
ATOM 655 O O . ASN A 1 81 ? 14.820 2.571 -11.905 1.00 77.56 81 ASN A O 1
ATOM 659 N N . LEU A 1 82 ? 17.067 2.603 -11.945 1.00 78.75 82 LEU A N 1
ATOM 660 C CA . LEU A 1 82 ? 17.163 4.026 -11.645 1.00 78.75 82 LEU A CA 1
ATOM 661 C C . LEU A 1 82 ? 17.226 4.830 -12.946 1.00 78.75 82 LEU A C 1
ATOM 663 O O . LEU A 1 82 ? 18.243 4.839 -13.645 1.00 78.75 82 LEU A O 1
ATOM 667 N N . THR A 1 83 ? 16.155 5.550 -13.276 1.00 68.19 83 THR A N 1
ATOM 668 C CA . THR A 1 83 ? 16.099 6.371 -14.494 1.00 68.19 83 THR A CA 1
ATOM 669 C C . THR A 1 83 ? 16.835 7.697 -14.303 1.00 68.19 83 THR A C 1
ATOM 671 O O . THR A 1 83 ? 16.249 8.745 -14.082 1.00 68.19 83 THR A O 1
ATOM 674 N N . ARG A 1 84 ? 18.167 7.636 -14.373 1.00 57.72 84 ARG A N 1
ATOM 675 C CA . ARG A 1 84 ? 19.170 8.707 -14.561 1.00 57.72 84 ARG A CA 1
ATOM 676 C C . ARG A 1 84 ? 19.130 10.037 -13.781 1.00 57.72 84 ARG A C 1
ATOM 678 O O . ARG A 1 84 ? 20.175 10.680 -13.818 1.00 57.72 84 ARG A O 1
ATOM 685 N N . GLN A 1 85 ? 18.097 10.483 -13.058 1.00 61.47 85 GLN A N 1
ATOM 686 C CA . GLN A 1 85 ? 18.180 11.714 -12.242 1.00 61.47 85 GLN A CA 1
ATOM 687 C C . GLN A 1 85 ? 17.290 11.680 -10.988 1.00 61.47 85 GLN A C 1
ATOM 689 O O . GLN A 1 85 ? 16.091 11.465 -11.059 1.00 61.47 85 GLN A O 1
ATOM 694 N N . GLY A 1 86 ? 17.872 11.982 -9.821 1.00 65.25 86 GLY A N 1
ATOM 695 C CA . GLY A 1 86 ? 17.115 12.379 -8.624 1.00 65.25 86 GLY A CA 1
ATOM 696 C C . GLY A 1 86 ? 16.507 11.258 -7.771 1.00 65.25 86 GLY A C 1
ATOM 697 O O . GLY A 1 86 ? 15.699 11.553 -6.887 1.00 65.25 86 GLY A O 1
ATOM 698 N N . VAL A 1 87 ? 16.890 9.995 -7.980 1.00 73.44 87 VAL A N 1
ATOM 699 C CA . VAL A 1 87 ? 16.560 8.914 -7.037 1.00 73.44 87 VAL A CA 1
ATOM 700 C C . VAL A 1 87 ? 17.575 8.901 -5.895 1.00 73.44 87 VAL A C 1
ATOM 702 O O . VAL A 1 87 ? 18.773 9.072 -6.113 1.00 73.44 87 VAL A O 1
ATOM 705 N N . ALA A 1 88 ? 17.097 8.729 -4.661 1.00 76.19 88 ALA A N 1
ATOM 706 C CA . ALA A 1 88 ? 17.977 8.549 -3.514 1.00 76.19 88 ALA A CA 1
ATOM 707 C C . ALA A 1 88 ? 18.759 7.236 -3.653 1.00 76.19 88 ALA A C 1
ATOM 709 O O . ALA A 1 88 ? 18.180 6.208 -3.999 1.00 76.19 88 ALA A O 1
ATOM 710 N N . ALA A 1 89 ? 20.054 7.269 -3.342 1.00 79.44 89 ALA A N 1
ATOM 711 C CA . ALA A 1 89 ? 20.883 6.071 -3.331 1.00 79.44 89 ALA A CA 1
ATOM 712 C C . ALA A 1 89 ? 20.314 5.045 -2.324 1.00 79.44 89 ALA A C 1
ATOM 714 O O . ALA A 1 89 ? 20.073 5.426 -1.171 1.00 79.44 89 ALA A O 1
ATOM 715 N N . PRO A 1 90 ? 20.107 3.766 -2.699 1.00 80.38 90 PRO A N 1
ATOM 716 C CA . PRO A 1 90 ? 19.584 2.734 -1.794 1.00 80.38 90 PRO A CA 1
ATOM 717 C C . PRO A 1 90 ? 20.352 2.608 -0.477 1.00 80.38 90 PRO A C 1
ATOM 719 O O . PRO A 1 90 ? 19.758 2.332 0.569 1.00 80.38 90 PRO A O 1
ATOM 722 N N . GLN A 1 91 ? 21.653 2.896 -0.512 1.00 84.25 91 GLN A N 1
ATOM 723 C CA . GLN A 1 91 ? 22.559 2.857 0.632 1.00 84.25 91 GLN A CA 1
ATOM 724 C C . GLN A 1 91 ? 22.192 3.888 1.713 1.00 84.25 91 GLN A C 1
ATOM 726 O O . GLN A 1 91 ? 22.487 3.671 2.885 1.00 84.25 91 GLN A O 1
ATOM 731 N N . LEU A 1 92 ? 21.479 4.970 1.367 1.00 86.38 92 LEU A N 1
ATOM 732 C CA . LEU A 1 92 ? 20.954 5.936 2.343 1.00 86.38 92 LEU A CA 1
ATOM 733 C C . LEU A 1 92 ? 20.007 5.279 3.361 1.00 86.38 92 LEU A C 1
ATOM 735 O O . LEU A 1 92 ? 19.842 5.776 4.475 1.00 86.38 92 LEU A O 1
ATOM 739 N N . TYR A 1 93 ? 19.376 4.170 2.977 1.00 88.94 93 TYR A N 1
ATOM 740 C CA . TYR A 1 93 ? 18.412 3.443 3.796 1.00 88.94 93 TYR A 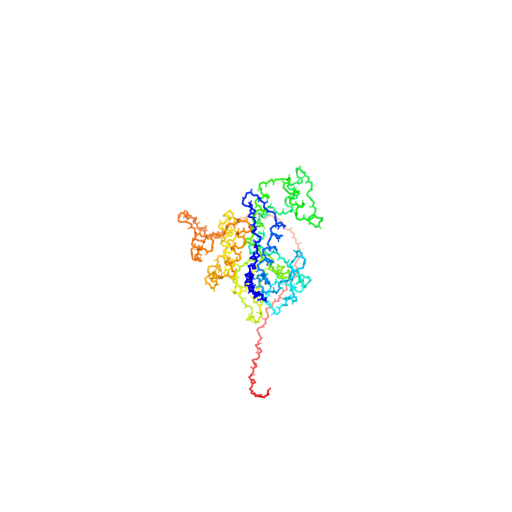CA 1
ATOM 741 C C . TYR A 1 93 ? 18.868 2.018 4.113 1.00 88.94 93 TYR A C 1
ATOM 743 O O . TYR A 1 93 ? 18.032 1.190 4.478 1.00 88.94 93 TYR A O 1
ATOM 751 N N . ALA A 1 94 ? 20.175 1.743 4.015 1.00 86.88 94 ALA A N 1
ATOM 752 C CA . ALA A 1 94 ? 20.752 0.431 4.282 1.00 86.88 94 ALA A CA 1
ATOM 753 C C . ALA A 1 94 ? 20.311 -0.119 5.646 1.00 86.88 94 ALA A C 1
ATOM 755 O O . ALA A 1 94 ? 19.847 -1.245 5.716 1.00 86.88 94 ALA A O 1
ATOM 756 N N . ASP A 1 95 ? 20.295 0.680 6.715 1.00 89.31 95 ASP A N 1
ATOM 757 C CA . ASP A 1 95 ? 19.899 0.213 8.059 1.00 89.31 95 ASP A CA 1
ATOM 758 C C . ASP A 1 95 ? 18.425 -0.223 8.180 1.00 89.31 95 ASP A C 1
ATOM 760 O O . ASP A 1 95 ? 18.027 -0.846 9.164 1.00 89.31 95 ASP A O 1
ATOM 764 N N . ARG A 1 96 ? 17.586 0.093 7.185 1.00 90.25 96 ARG A N 1
ATOM 765 C CA . ARG A 1 96 ? 16.150 -0.230 7.182 1.00 90.25 96 ARG A CA 1
ATOM 766 C C . ARG A 1 96 ? 15.827 -1.528 6.440 1.00 90.25 96 ARG A C 1
ATOM 768 O O . ARG A 1 96 ? 14.655 -1.887 6.348 1.00 90.25 96 ARG A O 1
ATOM 775 N N . HIS A 1 97 ? 16.826 -2.239 5.916 1.00 87.50 97 HIS A N 1
ATOM 776 C CA . HIS A 1 97 ? 16.608 -3.466 5.144 1.00 87.50 97 HIS A CA 1
ATOM 777 C C . HIS A 1 97 ? 16.120 -4.657 5.986 1.00 87.50 97 HIS A C 1
ATOM 779 O O . HIS A 1 97 ? 15.518 -5.560 5.421 1.00 87.50 97 HIS A O 1
ATOM 785 N N . LEU A 1 98 ? 16.329 -4.654 7.314 1.00 87.38 98 LEU A N 1
ATOM 786 C CA . LEU A 1 98 ? 15.912 -5.729 8.241 1.00 87.38 98 LEU A CA 1
ATOM 787 C C . LEU A 1 98 ? 14.529 -5.513 8.875 1.00 87.38 98 LEU A C 1
ATOM 789 O O . LEU A 1 98 ? 13.982 -6.412 9.516 1.00 87.38 98 LEU A O 1
ATOM 793 N N . VAL A 1 99 ? 13.955 -4.316 8.733 1.00 87.69 99 VAL A N 1
ATOM 794 C CA . VAL A 1 99 ? 12.672 -3.978 9.358 1.00 87.69 99 VAL A CA 1
ATOM 795 C C . VAL A 1 99 ? 11.535 -4.063 8.351 1.00 87.69 99 VAL A C 1
ATOM 797 O O . VAL A 1 99 ? 11.644 -3.577 7.225 1.00 87.69 99 VAL A O 1
ATOM 800 N N . VAL A 1 100 ? 10.404 -4.625 8.781 1.00 92.19 100 VAL A N 1
ATOM 801 C CA . VAL A 1 100 ? 9.157 -4.554 8.013 1.00 92.19 100 VAL A CA 1
ATOM 802 C C . VAL A 1 100 ? 8.419 -3.273 8.350 1.00 92.19 100 VAL A C 1
ATOM 804 O O . VAL A 1 100 ? 8.041 -3.013 9.500 1.00 92.19 100 VAL A O 1
ATOM 807 N N . GLU A 1 101 ? 8.127 -2.513 7.310 1.00 92.50 101 GLU A N 1
ATOM 808 C CA . GLU A 1 101 ? 7.244 -1.364 7.368 1.00 92.50 101 GLU A CA 1
ATOM 809 C C . GLU A 1 101 ? 5.917 -1.688 6.689 1.00 92.50 101 GLU A C 1
ATOM 811 O O . GLU A 1 101 ? 5.823 -2.579 5.852 1.00 92.50 101 GLU A O 1
ATOM 816 N N . TRP A 1 102 ? 4.856 -1.008 7.117 1.00 93.19 102 TRP A N 1
ATOM 817 C CA . TRP A 1 102 ? 3.532 -1.187 6.530 1.00 93.19 102 TRP A CA 1
ATOM 818 C C . TRP A 1 102 ? 3.314 -0.069 5.524 1.00 93.19 102 TRP A C 1
ATOM 820 O O . TRP A 1 102 ? 3.101 1.075 5.927 1.00 93.19 102 TRP A O 1
ATOM 830 N N . GLU A 1 103 ? 3.418 -0.423 4.252 1.00 96.00 103 GLU A N 1
ATOM 831 C CA . GLU A 1 103 ? 3.252 0.459 3.108 1.00 96.00 103 GLU A CA 1
ATOM 832 C C . GLU A 1 103 ? 1.799 0.892 2.963 1.00 96.00 103 GLU A C 1
ATOM 834 O O . GLU A 1 103 ? 0.886 0.071 3.036 1.00 96.00 103 GLU A O 1
ATOM 839 N N . HIS A 1 104 ? 1.614 2.179 2.691 1.00 95.56 104 HIS A N 1
ATOM 840 C CA . HIS A 1 104 ? 0.377 2.735 2.165 1.00 95.56 104 HIS A CA 1
ATOM 841 C C . HIS A 1 104 ? 0.447 2.689 0.639 1.00 95.56 104 HIS A C 1
ATOM 843 O O . HIS A 1 104 ? 1.023 3.590 0.031 1.00 95.56 104 HIS A O 1
ATOM 849 N N . VAL A 1 105 ? -0.137 1.666 0.006 1.00 97.56 105 VAL A N 1
ATOM 850 C CA . VAL A 1 105 ? -0.012 1.435 -1.455 1.00 97.56 105 VAL A CA 1
ATOM 851 C C . VAL A 1 105 ? -0.509 2.630 -2.276 1.00 97.56 105 VAL A C 1
ATOM 853 O O . VAL A 1 105 ? 0.135 3.042 -3.243 1.00 97.56 105 VAL A O 1
ATOM 856 N N . VAL A 1 106 ? -1.602 3.252 -1.841 1.00 96.88 106 VAL A N 1
ATOM 857 C CA . VAL A 1 106 ? -1.914 4.652 -2.130 1.00 96.88 106 VAL A CA 1
ATOM 858 C C . VAL A 1 106 ? -1.293 5.506 -1.019 1.00 96.88 106 VAL A C 1
ATOM 860 O O . VAL A 1 106 ? -1.714 5.349 0.133 1.00 96.88 106 VAL A O 1
ATOM 863 N N . PRO A 1 107 ? -0.325 6.398 -1.314 1.00 94.25 107 PRO A N 1
ATOM 864 C CA . PRO A 1 107 ? 0.452 7.092 -0.292 1.00 94.25 107 PRO A CA 1
ATOM 865 C C . PRO A 1 107 ? -0.397 7.891 0.699 1.00 94.25 107 PRO A C 1
ATOM 867 O O . PRO A 1 107 ? -1.378 8.549 0.339 1.00 94.25 107 PRO A O 1
ATOM 870 N N . ALA A 1 108 ? 0.055 7.953 1.951 1.00 87.75 108 ALA A N 1
ATOM 871 C CA . A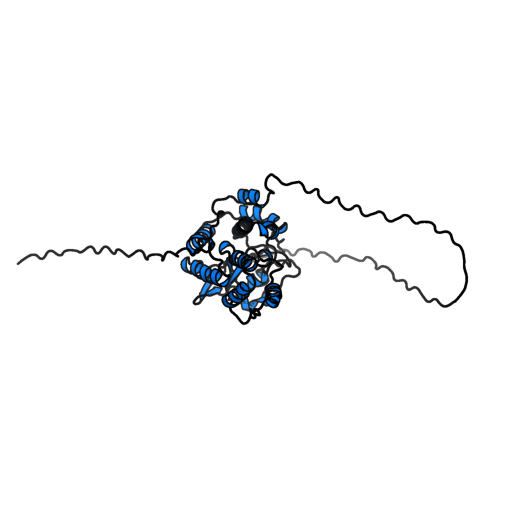LA A 1 108 ? -0.579 8.779 2.976 1.00 87.75 108 ALA A CA 1
ATOM 872 C C . ALA A 1 108 ? -0.635 10.277 2.608 1.00 87.75 108 ALA A C 1
ATOM 874 O O . ALA A 1 108 ? -1.548 10.972 3.050 1.00 87.75 108 ALA A O 1
ATOM 875 N N . SER A 1 109 ? 0.299 10.785 1.792 1.00 85.12 109 SER A N 1
ATOM 876 C CA . SER A 1 109 ? 0.298 12.175 1.302 1.00 85.12 109 SER A CA 1
ATOM 877 C C . SER A 1 109 ? -0.800 12.463 0.269 1.00 85.12 109 SER A C 1
ATOM 879 O O . SER A 1 109 ? -1.201 13.619 0.118 1.00 85.12 109 SER A O 1
ATOM 881 N N . VAL A 1 110 ? -1.309 11.424 -0.403 1.00 89.50 110 VAL A N 1
ATOM 882 C CA . VAL A 1 110 ? -2.449 11.483 -1.331 1.00 89.50 110 VAL A CA 1
ATOM 883 C C . VAL A 1 110 ? -3.766 11.353 -0.559 1.00 89.50 110 VAL A C 1
ATOM 885 O O . VAL A 1 110 ? -4.703 12.122 -0.766 1.00 89.50 110 VAL A O 1
ATOM 888 N N . LEU A 1 111 ? -3.825 10.399 0.373 1.00 85.62 111 LEU A N 1
ATOM 889 C CA . LEU A 1 111 ? -5.023 10.102 1.165 1.00 85.62 111 LEU A CA 1
ATOM 890 C C . LEU A 1 111 ? -5.306 11.152 2.242 1.00 85.62 111 LEU A C 1
ATOM 892 O O . LEU A 1 111 ? -6.460 11.479 2.522 1.00 85.62 111 LEU A O 1
ATOM 896 N N . GLY A 1 112 ? -4.254 11.671 2.867 1.00 70.94 112 GLY A N 1
ATOM 897 C CA . GLY A 1 112 ? -4.347 12.695 3.890 1.00 70.94 112 GLY A CA 1
ATOM 898 C C . GLY A 1 112 ? -4.738 14.040 3.293 1.00 70.94 112 GLY A C 1
ATOM 899 O O . GLY A 1 112 ? -4.388 14.398 2.168 1.00 70.94 112 GLY A O 1
ATOM 900 N N . ASP A 1 113 ? -5.474 14.837 4.055 1.00 63.88 113 ASP A N 1
ATOM 901 C CA . ASP A 1 113 ? -5.627 16.241 3.703 1.00 63.88 113 ASP A CA 1
ATOM 902 C C . ASP A 1 113 ? -4.263 16.958 3.816 1.00 63.88 113 ASP A C 1
ATOM 904 O O . ASP A 1 113 ? -3.658 16.967 4.891 1.00 63.88 113 ASP A O 1
ATOM 908 N N . ARG A 1 114 ? -3.785 17.596 2.733 1.00 48.78 114 ARG A N 1
ATOM 909 C CA . ARG A 1 114 ? -2.550 18.416 2.719 1.00 48.78 114 ARG A CA 1
ATOM 910 C C . ARG A 1 114 ? -2.567 19.495 3.810 1.00 48.78 114 ARG A C 1
ATOM 912 O O . ARG A 1 114 ? -1.521 19.936 4.283 1.00 48.78 114 ARG A O 1
ATOM 919 N N . HIS A 1 115 ? -3.760 19.899 4.252 1.00 42.59 115 HIS A N 1
ATOM 920 C CA . HIS A 1 115 ? -3.975 20.853 5.336 1.00 42.59 115 HIS A CA 1
ATOM 921 C C . HIS A 1 115 ? -4.108 20.225 6.730 1.00 42.59 115 HIS A C 1
ATOM 923 O O . HIS A 1 115 ? -4.367 20.944 7.686 1.00 42.59 115 HIS A O 1
ATOM 929 N N . LEU A 1 116 ? -3.931 18.920 6.879 1.00 51.78 116 LEU A N 1
ATOM 930 C CA . LEU A 1 116 ? -3.753 18.245 8.162 1.00 51.78 116 LEU A CA 1
ATOM 931 C C . LEU A 1 116 ? -2.444 17.463 8.132 1.00 51.78 116 LEU A C 1
ATOM 933 O O . LEU A 1 116 ? -2.386 16.271 8.425 1.00 51.78 116 LEU A O 1
ATOM 937 N N . THR A 1 117 ? -1.349 18.158 7.827 1.00 51.31 117 THR A N 1
ATOM 938 C CA . THR A 1 117 ? -0.075 17.688 8.359 1.00 51.31 117 THR A CA 1
ATOM 939 C C . THR A 1 117 ? -0.199 17.683 9.877 1.00 51.31 117 THR A C 1
ATOM 941 O O . THR A 1 117 ? -0.841 18.559 10.462 1.00 51.31 117 THR A O 1
ATOM 944 N N . LEU A 1 118 ? 0.453 16.736 10.542 1.00 52.16 118 LEU A N 1
ATOM 945 C CA . LEU A 1 118 ? 0.625 16.782 11.989 1.00 52.16 118 LEU A CA 1
ATOM 946 C C . LEU A 1 118 ? 1.062 18.186 12.461 1.00 52.16 118 LEU A C 1
ATOM 948 O O . LEU A 1 118 ? 0.653 18.636 13.522 1.00 52.16 118 LEU A O 1
ATOM 952 N N . ASN A 1 119 ? 1.862 18.904 11.669 1.00 51.41 119 ASN A N 1
ATOM 953 C CA . ASN A 1 119 ? 2.295 20.267 11.973 1.00 51.41 119 ASN A CA 1
ATOM 954 C C . ASN A 1 119 ? 1.157 21.300 11.920 1.00 51.41 119 ASN A C 1
ATOM 956 O O . ASN A 1 119 ? 1.148 22.217 12.742 1.00 51.41 119 ASN A O 1
ATOM 960 N N . LYS A 1 120 ? 0.186 21.144 11.013 1.00 52.59 120 LYS A N 1
ATOM 961 C CA . LYS A 1 120 ? -1.029 21.964 10.987 1.00 52.59 120 LYS A CA 1
ATOM 962 C C . LYS A 1 120 ? -2.018 21.553 12.078 1.00 52.59 120 LYS A C 1
ATOM 964 O O . LYS A 1 120 ? -2.466 22.433 12.795 1.00 52.59 120 LYS A O 1
ATOM 969 N N . ALA A 1 121 ? -2.207 20.257 12.344 1.00 53.75 121 ALA A N 1
ATOM 970 C CA . ALA A 1 121 ? -2.933 19.799 13.534 1.00 53.75 121 ALA A CA 1
ATOM 971 C C . ALA A 1 121 ? -2.307 20.364 14.826 1.00 53.75 121 ALA A C 1
ATOM 973 O O . ALA A 1 121 ? -3.012 20.889 15.671 1.00 53.75 121 ALA A O 1
ATOM 974 N N . LYS A 1 122 ? -0.970 20.393 14.943 1.00 52.88 122 LYS A N 1
ATOM 975 C CA . LYS A 1 122 ? -0.234 21.064 16.035 1.00 52.88 122 LYS A CA 1
ATOM 976 C C . LYS A 1 122 ? -0.462 22.575 16.089 1.00 52.88 122 LYS A C 1
ATOM 978 O O . LYS A 1 122 ? -0.275 23.155 17.154 1.00 52.88 122 LYS A O 1
ATOM 983 N N . LYS A 1 123 ? -0.745 23.243 14.969 1.00 54.50 123 LYS A N 1
ATOM 984 C CA . LYS A 1 123 ? -1.024 24.688 14.916 1.00 54.50 123 LYS A CA 1
ATOM 985 C C . LYS A 1 123 ? -2.477 24.975 15.298 1.00 54.50 123 LYS A C 1
ATOM 987 O O . LYS A 1 123 ? -2.705 25.862 16.109 1.00 54.50 123 LYS A O 1
ATOM 992 N N . ASP A 1 124 ? -3.405 24.174 14.792 1.00 53.25 124 ASP A N 1
ATOM 993 C CA . ASP A 1 124 ? -4.841 24.308 15.030 1.00 53.25 124 ASP A CA 1
ATOM 994 C C . ASP A 1 124 ? -5.189 23.869 16.475 1.00 53.25 124 ASP A C 1
ATOM 996 O O . ASP A 1 124 ? -5.812 24.629 17.205 1.00 53.25 124 ASP A O 1
ATOM 1000 N N . CYS A 1 125 ? -4.625 22.756 16.976 1.00 52.69 125 CYS A N 1
ATOM 1001 C CA . CYS A 1 125 ? -4.669 22.363 18.401 1.00 52.69 125 CYS A CA 1
ATOM 1002 C C . CYS A 1 125 ? -4.071 23.418 19.343 1.00 52.69 125 CYS A C 1
ATOM 1004 O O . CYS A 1 125 ? -4.457 23.512 20.505 1.00 52.69 125 CYS A O 1
ATOM 1006 N N . ARG A 1 126 ? -3.068 24.185 18.885 1.00 47.62 126 ARG A N 1
ATOM 1007 C CA . ARG A 1 126 ? -2.417 25.215 19.711 1.00 47.62 126 ARG A CA 1
ATOM 1008 C C . ARG A 1 126 ? -3.354 26.377 20.032 1.00 47.62 126 ARG A C 1
ATOM 1010 O O . ARG A 1 126 ? -3.118 27.032 21.041 1.00 47.62 126 ARG A O 1
ATOM 1017 N N . ALA A 1 127 ? -4.371 26.615 19.202 1.00 53.97 127 ALA A N 1
ATOM 1018 C CA . ALA A 1 127 ? -5.385 27.629 19.460 1.00 53.97 127 ALA A CA 1
ATOM 1019 C C . ALA A 1 127 ? -6.383 27.201 20.553 1.00 53.97 127 ALA A C 1
ATOM 1021 O O . ALA A 1 127 ? -6.909 28.075 21.232 1.00 53.97 127 ALA A O 1
ATOM 1022 N N . GLU A 1 128 ? -6.591 25.892 20.772 1.00 51.31 128 GLU A N 1
ATOM 1023 C CA . GLU A 1 128 ? -7.608 25.397 21.721 1.00 51.31 128 GLU A CA 1
ATOM 1024 C C . GLU A 1 128 ? -7.081 24.613 22.942 1.00 51.31 128 GLU A C 1
ATOM 1026 O O . GLU A 1 128 ? -7.802 24.522 23.923 1.00 51.31 128 GLU A O 1
ATOM 1031 N N . GLN A 1 129 ? -5.818 24.169 22.980 1.00 55.34 129 GLN A N 1
ATOM 1032 C CA . GLN A 1 129 ? -5.212 23.350 24.057 1.00 55.34 129 GLN A CA 1
ATOM 1033 C C . GLN A 1 129 ? -5.932 22.008 24.358 1.00 55.34 129 GLN A C 1
ATOM 1035 O O . GLN A 1 129 ? -7.150 21.947 24.479 1.00 55.34 129 GLN A O 1
ATOM 1040 N N . PRO A 1 130 ? -5.183 20.895 24.532 1.00 54.69 130 PRO A N 1
ATOM 1041 C CA . PRO A 1 130 ? -3.789 20.824 24.988 1.00 54.69 130 PRO A CA 1
ATOM 1042 C C . PRO A 1 130 ? -2.744 20.826 23.861 1.00 54.69 130 PRO A C 1
ATOM 1044 O O . PRO A 1 130 ? -3.026 20.523 22.702 1.00 54.69 130 PRO A O 1
ATOM 1047 N N . LYS A 1 131 ? -1.487 21.137 24.211 1.00 59.47 131 LYS A N 1
ATOM 1048 C CA . LYS A 1 131 ? -0.335 20.969 23.306 1.00 59.47 131 LYS A CA 1
ATOM 1049 C C . LYS A 1 131 ? -0.202 19.495 22.905 1.00 59.47 131 LYS A C 1
ATOM 1051 O O . LYS A 1 131 ? -0.069 18.634 23.771 1.00 59.47 131 LYS A O 1
ATOM 1056 N N . LEU A 1 132 ? -0.170 19.217 21.600 1.00 61.25 132 LEU A N 1
ATOM 1057 C CA . LEU A 1 132 ? 0.107 17.869 21.104 1.00 61.25 132 LEU A CA 1
ATOM 1058 C C . LEU A 1 132 ? 1.518 17.406 21.506 1.00 61.25 132 LEU A C 1
ATOM 1060 O O . LEU A 1 132 ? 2.469 18.179 21.340 1.00 61.25 132 LEU A O 1
ATOM 1064 N N . PRO A 1 133 ? 1.676 16.149 21.956 1.00 63.69 133 PRO A N 1
ATOM 1065 C CA . PRO A 1 133 ? 2.980 15.570 22.237 1.00 63.69 133 PRO A CA 1
ATOM 1066 C C . PRO A 1 133 ? 3.822 15.446 20.961 1.00 63.69 133 PRO A C 1
ATOM 1068 O O . PRO A 1 133 ? 3.308 15.383 19.837 1.00 63.69 133 PRO A O 1
ATOM 1071 N N . ASN A 1 134 ? 5.144 15.413 21.121 1.00 63.28 134 ASN A N 1
ATOM 1072 C CA . ASN A 1 134 ? 6.050 15.154 20.012 1.00 63.28 134 ASN A CA 1
ATOM 1073 C C . ASN A 1 134 ? 5.872 13.696 19.530 1.00 63.28 134 ASN A C 1
ATOM 1075 O O . ASN A 1 134 ? 6.055 12.779 20.325 1.00 63.28 134 ASN A O 1
ATOM 1079 N N . PRO A 1 135 ? 5.574 13.435 18.243 1.00 54.69 135 PRO A N 1
ATOM 1080 C CA . PRO A 1 135 ? 5.430 12.071 17.712 1.00 54.69 135 PRO A CA 1
ATOM 1081 C C . PRO A 1 135 ? 6.669 11.198 17.843 1.00 54.69 135 PRO A C 1
ATOM 1083 O O . PRO A 1 135 ? 6.568 9.987 17.708 1.00 54.69 135 PRO A O 1
ATOM 1086 N N . ARG A 1 136 ? 7.847 11.812 18.014 1.00 56.84 136 ARG A N 1
ATOM 1087 C CA . ARG A 1 136 ? 9.089 11.074 18.261 1.00 56.84 136 ARG A CA 1
ATOM 1088 C C . ARG A 1 136 ? 9.205 10.598 19.711 1.00 56.84 136 ARG A C 1
ATOM 1090 O O . ARG A 1 136 ? 10.026 9.740 19.990 1.00 56.84 136 ARG A O 1
ATOM 1097 N N . GLU A 1 137 ? 8.400 11.152 20.616 1.00 70.25 137 GLU A N 1
ATOM 1098 C CA . GLU A 1 137 ? 8.439 10.881 22.060 1.00 70.25 137 GLU A CA 1
ATOM 1099 C C . GLU A 1 137 ? 7.253 10.035 22.537 1.00 70.25 137 GLU A C 1
ATOM 1101 O O . GLU A 1 137 ? 7.298 9.461 23.624 1.00 70.25 137 GLU A O 1
ATOM 1106 N N . VAL A 1 138 ? 6.178 9.950 21.748 1.00 61.16 138 VAL A N 1
ATOM 1107 C CA . VAL A 1 138 ? 4.992 9.166 22.096 1.00 61.16 138 VAL A CA 1
ATOM 1108 C C . VAL A 1 138 ? 4.644 8.167 21.005 1.00 61.16 138 VAL A C 1
ATOM 1110 O O . VAL A 1 138 ? 4.829 8.423 19.817 1.00 61.16 138 VAL A O 1
ATOM 1113 N N . ASP A 1 139 ? 4.094 7.025 21.412 1.00 61.97 139 ASP A N 1
ATOM 1114 C CA . ASP A 1 139 ? 3.550 6.064 20.462 1.00 61.97 139 ASP A CA 1
ATOM 1115 C C . ASP A 1 139 ? 2.358 6.653 19.685 1.00 61.97 139 ASP A C 1
ATOM 1117 O O . ASP A 1 139 ? 1.728 7.638 20.091 1.00 61.97 139 ASP A O 1
ATOM 1121 N N . SER A 1 140 ? 2.028 6.022 18.555 1.00 61.62 140 SER A N 1
ATOM 1122 C CA . SER A 1 140 ? 0.931 6.478 17.700 1.00 61.62 140 SER A CA 1
ATOM 1123 C C . SER A 1 140 ? -0.392 6.586 18.463 1.00 61.62 140 SER A C 1
ATOM 1125 O O . SER A 1 140 ? -1.127 7.529 18.230 1.00 61.62 140 SER A O 1
ATOM 1127 N N . ARG A 1 141 ? -0.673 5.705 19.435 1.00 65.00 141 ARG A N 1
ATOM 1128 C CA . ARG A 1 141 ? -1.938 5.709 20.188 1.00 65.00 141 ARG A CA 1
ATOM 1129 C C . ARG A 1 141 ? -2.063 6.943 21.080 1.00 65.00 141 ARG A C 1
ATOM 1131 O O . ARG A 1 141 ? -3.127 7.553 21.117 1.00 65.00 141 ARG A O 1
ATOM 1138 N N . LYS A 1 142 ? -0.996 7.319 21.785 1.00 68.75 142 LYS A N 1
ATOM 1139 C CA . LYS A 1 142 ? -0.952 8.535 22.613 1.00 68.75 142 LYS A CA 1
ATOM 1140 C C . LYS A 1 142 ? -1.029 9.797 21.762 1.00 68.75 142 LYS A C 1
ATOM 1142 O O . LYS A 1 142 ? -1.718 10.745 22.132 1.00 68.75 142 LYS A O 1
ATOM 1147 N N . LEU A 1 143 ? -0.353 9.800 20.612 1.00 65.75 143 LEU A N 1
ATOM 1148 C CA . LEU A 1 143 ? -0.464 10.893 19.653 1.00 65.75 143 LEU A CA 1
ATOM 1149 C C . LEU A 1 143 ? -1.899 11.025 19.136 1.00 65.75 143 LEU A C 1
ATOM 1151 O O . LEU A 1 143 ? -2.439 12.125 19.096 1.00 65.75 143 LEU A O 1
ATOM 1155 N N . ASP A 1 144 ? -2.532 9.901 18.814 1.00 63.78 144 ASP A N 1
ATOM 1156 C CA . ASP A 1 144 ? -3.891 9.859 18.294 1.00 63.78 144 ASP A CA 1
ATOM 1157 C C . ASP A 1 144 ? -4.922 10.352 19.313 1.00 63.78 144 ASP A C 1
ATOM 1159 O O . ASP A 1 144 ? -5.808 11.136 18.979 1.00 63.78 144 ASP A O 1
ATOM 1163 N N . GLN A 1 145 ? -4.777 9.948 20.579 1.00 68.94 145 GLN A N 1
ATOM 1164 C CA . GLN A 1 145 ? -5.602 10.440 21.686 1.00 68.94 145 GLN A CA 1
ATOM 1165 C C . GLN A 1 145 ? -5.477 11.956 21.860 1.00 68.94 145 GLN A C 1
ATOM 1167 O O . GLN A 1 145 ? -6.482 12.640 22.050 1.00 68.94 145 GLN A O 1
ATOM 1172 N N . ALA A 1 146 ? -4.255 12.486 21.765 1.00 64.81 146 ALA A N 1
ATOM 1173 C CA . ALA A 1 146 ? -4.015 13.916 21.887 1.00 64.81 146 ALA A CA 1
ATOM 1174 C C . ALA A 1 146 ? -4.607 14.709 20.709 1.00 64.81 146 ALA A C 1
ATOM 1176 O O . ALA A 1 146 ? -5.142 15.791 20.922 1.00 64.81 146 ALA A O 1
ATOM 1177 N N . ILE A 1 147 ? -4.563 14.176 19.480 1.00 62.16 147 ILE A N 1
ATOM 1178 C CA . ILE A 1 147 ? -5.158 14.841 18.308 1.00 62.16 147 ILE A CA 1
ATOM 1179 C C . ILE A 1 147 ? -6.688 14.758 18.328 1.00 62.16 147 ILE A C 1
ATOM 1181 O O . ILE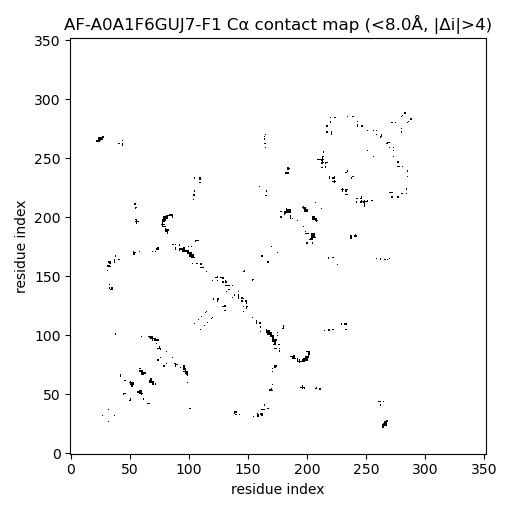 A 1 147 ? -7.349 15.753 18.030 1.00 62.16 147 ILE A O 1
ATOM 1185 N N . ALA A 1 148 ? -7.265 13.625 18.742 1.00 61.28 148 ALA A N 1
ATOM 1186 C CA . ALA A 1 148 ? -8.714 13.472 18.895 1.00 61.28 148 ALA A CA 1
ATOM 1187 C C . ALA A 1 148 ? -9.321 14.499 19.870 1.00 61.28 148 ALA A C 1
ATOM 1189 O O . ALA A 1 148 ? -10.473 14.906 19.704 1.00 61.28 148 ALA A O 1
ATOM 1190 N N . ALA A 1 149 ? -8.539 14.949 20.857 1.00 62.56 149 ALA A N 1
ATOM 1191 C CA . ALA A 1 149 ? -8.944 15.986 21.799 1.00 62.56 149 ALA A CA 1
ATOM 1192 C C . ALA A 1 149 ? -9.092 17.387 21.166 1.00 62.56 149 ALA A C 1
ATOM 1194 O O . ALA A 1 149 ? -9.803 18.208 21.730 1.00 62.56 149 ALA A O 1
ATOM 1195 N N . CYS A 1 150 ? -8.488 17.658 19.999 1.00 56.44 150 CYS A N 1
ATOM 1196 C CA . CYS A 1 150 ? -8.466 18.993 19.381 1.00 56.44 150 CYS A CA 1
ATOM 1197 C C . CYS A 1 150 ? -9.477 19.228 18.245 1.00 56.44 150 CYS A C 1
ATOM 1199 O O . CYS A 1 150 ? -9.485 20.301 17.648 1.00 56.44 150 CYS A O 1
ATOM 1201 N N . GLY A 1 151 ? -10.249 18.220 17.836 1.00 55.09 151 GLY A N 1
ATOM 1202 C CA . GLY A 1 151 ? -11.144 18.345 16.682 1.00 55.09 151 GLY A CA 1
ATOM 1203 C C . GLY A 1 151 ? -11.451 16.997 16.049 1.00 55.09 151 GLY A C 1
ATOM 1204 O O . GLY A 1 151 ? -10.629 16.420 15.340 1.00 55.09 151 GLY A O 1
ATOM 1205 N N . LYS A 1 152 ? -12.657 16.489 16.311 1.00 54.81 152 LYS A N 1
ATOM 1206 C CA . LYS A 1 152 ? -13.015 15.087 16.057 1.00 54.81 152 LYS A CA 1
ATOM 1207 C C . LYS A 1 152 ? -13.177 14.767 14.568 1.00 54.81 152 LYS A C 1
ATOM 1209 O O . LYS A 1 152 ? -12.606 13.806 14.082 1.00 54.81 152 LYS A O 1
ATOM 1214 N N . GLU A 1 153 ? -13.902 15.567 13.792 1.00 59.69 153 GLU A N 1
ATOM 1215 C CA . GLU A 1 153 ? -14.385 15.090 12.485 1.00 59.69 153 GLU A CA 1
ATOM 1216 C C . GLU A 1 153 ? -13.287 14.937 11.414 1.00 59.69 153 GLU A C 1
ATOM 1218 O O . GLU A 1 153 ? -13.183 13.913 10.737 1.00 59.69 153 GLU A O 1
ATOM 1223 N N . LYS A 1 154 ? -12.439 15.955 11.236 1.00 60.16 154 LYS A N 1
ATOM 1224 C CA . LYS A 1 154 ? -11.420 15.958 10.175 1.00 60.16 154 LYS A CA 1
ATOM 1225 C C . LYS A 1 154 ? -10.268 14.990 10.477 1.00 60.16 154 LYS A C 1
ATOM 1227 O O . LYS A 1 154 ? -9.742 14.343 9.572 1.00 60.16 154 LYS A O 1
ATOM 1232 N N . TYR A 1 155 ? -9.916 14.862 11.753 1.00 62.56 155 TYR A N 1
ATOM 1233 C CA . TYR A 1 155 ? -8.915 13.913 12.219 1.00 62.56 155 TYR A CA 1
ATOM 1234 C C . TYR A 1 155 ? -9.413 12.464 12.135 1.00 62.56 155 TYR A C 1
ATOM 1236 O O . TYR A 1 155 ? -8.702 11.617 11.598 1.00 62.56 155 TYR A O 1
ATOM 1244 N N . GLU A 1 156 ? -10.646 12.178 12.567 1.00 65.69 156 GLU A N 1
ATOM 1245 C CA . GLU A 1 156 ? -11.203 10.821 12.489 1.00 65.69 156 GLU A CA 1
ATOM 1246 C C . GLU A 1 156 ? -11.383 10.354 11.030 1.00 65.69 156 GLU A C 1
ATOM 1248 O O . GLU A 1 156 ? -11.166 9.176 10.733 1.00 65.69 156 GLU A O 1
ATOM 1253 N N . ARG A 1 157 ? -11.660 11.270 10.084 1.00 64.75 157 ARG A N 1
ATOM 1254 C CA . ARG A 1 157 ? -11.621 10.970 8.637 1.00 64.75 157 ARG A CA 1
ATOM 1255 C C . ARG A 1 157 ? -10.230 10.540 8.165 1.00 64.75 157 ARG A C 1
ATOM 1257 O O . ARG A 1 157 ? -10.105 9.477 7.560 1.00 64.75 157 ARG A O 1
ATOM 1264 N N . ASN A 1 158 ? -9.188 11.318 8.478 1.00 70.62 158 ASN A N 1
ATOM 1265 C CA . ASN A 1 158 ? -7.803 10.964 8.136 1.00 70.62 158 ASN A CA 1
ATOM 1266 C C . ASN A 1 158 ? -7.372 9.648 8.799 1.00 70.62 158 ASN A C 1
ATOM 1268 O O . ASN A 1 158 ? -6.720 8.818 8.174 1.00 70.62 158 ASN A O 1
ATOM 1272 N N . LYS A 1 159 ? -7.762 9.427 10.054 1.00 72.69 159 LYS A N 1
ATOM 1273 C CA . LYS A 1 159 ? -7.474 8.192 10.778 1.00 72.69 159 LYS A CA 1
ATOM 1274 C C . LYS A 1 159 ? -8.103 6.985 10.087 1.00 72.69 159 LYS A C 1
ATOM 1276 O O . LYS A 1 159 ? -7.413 5.994 9.877 1.00 72.69 159 LYS A O 1
ATOM 1281 N N . THR A 1 160 ? -9.361 7.099 9.670 1.00 79.94 160 THR A N 1
ATOM 1282 C CA . THR A 1 160 ? -10.091 6.030 8.976 1.00 79.94 160 THR A CA 1
ATOM 1283 C C . THR A 1 160 ? -9.440 5.671 7.639 1.00 79.94 160 THR A C 1
ATOM 1285 O O . THR A 1 160 ? -9.154 4.500 7.414 1.00 79.94 160 THR A O 1
ATOM 1288 N N . ILE A 1 161 ? -9.151 6.656 6.779 1.00 86.12 161 ILE A N 1
ATOM 1289 C CA . ILE A 1 161 ? -8.550 6.399 5.456 1.00 86.12 161 ILE A CA 1
ATOM 1290 C C . ILE A 1 161 ? -7.107 5.887 5.547 1.00 86.12 161 ILE A C 1
ATOM 1292 O O . ILE A 1 161 ? -6.737 4.958 4.837 1.00 86.12 161 ILE A O 1
ATOM 1296 N N . LEU A 1 162 ? -6.294 6.430 6.462 1.00 86.25 162 LEU A N 1
ATOM 1297 C CA . LEU A 1 162 ? -4.902 6.003 6.655 1.00 86.25 162 LEU A CA 1
ATOM 1298 C C . LEU A 1 162 ? -4.779 4.662 7.378 1.00 86.25 162 LEU A C 1
ATOM 1300 O O . LEU A 1 162 ? -3.690 4.100 7.455 1.00 86.25 162 LEU A O 1
ATOM 1304 N N . SER A 1 163 ? -5.868 4.160 7.943 1.00 87.44 163 SER A N 1
ATOM 1305 C CA . SER A 1 163 ? -5.867 2.881 8.638 1.00 87.44 163 SER A CA 1
ATOM 1306 C C . SER A 1 163 ? -6.529 1.790 7.804 1.00 87.44 163 SER A C 1
ATOM 1308 O O . SER A 1 163 ? -6.513 0.649 8.241 1.00 87.44 163 SER A O 1
ATOM 1310 N N . ASP A 1 164 ? -7.065 2.102 6.617 1.00 92.12 164 ASP A N 1
ATOM 1311 C CA . ASP A 1 164 ? -7.756 1.126 5.777 1.00 92.12 164 ASP A CA 1
ATOM 1312 C C . ASP A 1 164 ? -6.885 -0.122 5.522 1.00 92.12 164 ASP A C 1
ATOM 1314 O O . ASP A 1 164 ? -5.818 -0.017 4.909 1.00 92.12 164 ASP A O 1
ATOM 1318 N N . PRO A 1 165 ? -7.316 -1.309 5.982 1.00 93.12 165 PRO A N 1
ATOM 1319 C CA . PRO A 1 165 ? -6.484 -2.505 5.964 1.00 93.12 165 PRO A CA 1
ATOM 1320 C C . PRO A 1 165 ? -6.240 -3.054 4.551 1.00 93.12 165 PRO A C 1
ATOM 1322 O O . PRO A 1 165 ? -5.296 -3.820 4.346 1.00 93.12 165 PRO A O 1
ATOM 1325 N N . HIS A 1 166 ? -7.051 -2.669 3.562 1.00 95.25 166 HIS A N 1
ATOM 1326 C CA . HIS A 1 166 ? -6.848 -3.061 2.164 1.00 95.25 166 HIS A CA 1
ATOM 1327 C C . HIS A 1 166 ? -5.781 -2.217 1.466 1.00 95.25 166 HIS A C 1
ATOM 1329 O O . HIS A 1 166 ? -5.289 -2.625 0.424 1.00 95.25 166 HIS A O 1
ATOM 1335 N N . ASN A 1 167 ? -5.362 -1.095 2.058 1.00 96.75 167 ASN A N 1
ATOM 1336 C CA . ASN A 1 167 ? -4.275 -0.256 1.548 1.00 96.75 167 ASN A CA 1
ATOM 1337 C C . ASN A 1 167 ? -2.938 -0.474 2.277 1.00 96.75 167 ASN A C 1
ATOM 1339 O O . ASN A 1 167 ? -1.983 0.259 2.029 1.00 96.75 167 ASN A O 1
ATOM 1343 N N . LEU A 1 168 ? -2.877 -1.439 3.202 1.00 96.06 168 LEU A N 1
ATOM 1344 C CA . LEU A 1 168 ? -1.723 -1.683 4.064 1.00 96.06 168 LEU A CA 1
ATOM 1345 C C . LEU A 1 168 ? -1.072 -3.036 3.783 1.00 96.06 168 LEU A C 1
ATOM 1347 O O . LEU A 1 168 ? -1.705 -4.087 3.925 1.00 96.06 168 LEU A O 1
ATOM 1351 N N . TYR A 1 169 ? 0.213 -3.003 3.433 1.00 96.94 169 TYR A N 1
ATOM 1352 C CA . TYR A 1 169 ? 0.988 -4.187 3.058 1.00 96.94 169 TYR A CA 1
ATOM 1353 C C . TYR A 1 169 ? 2.372 -4.194 3.715 1.00 96.94 169 TYR A C 1
ATOM 1355 O O . TYR A 1 169 ? 2.975 -3.132 3.852 1.00 96.94 169 TYR A O 1
ATOM 1363 N N . PRO A 1 170 ? 2.897 -5.355 4.143 1.00 96.19 170 PRO A N 1
ATOM 1364 C CA . PRO A 1 170 ? 4.247 -5.434 4.676 1.00 96.19 170 PRO A CA 1
ATOM 1365 C C . PRO A 1 170 ? 5.273 -5.318 3.547 1.00 96.19 170 PRO A C 1
ATOM 1367 O O . PRO A 1 170 ? 5.185 -6.012 2.535 1.00 96.19 170 PRO A O 1
ATOM 1370 N N . VAL A 1 171 ? 6.263 -4.456 3.739 1.00 95.38 171 VAL A N 1
ATOM 1371 C CA . VAL A 1 171 ? 7.361 -4.216 2.797 1.00 95.38 171 VAL A CA 1
ATOM 1372 C C . VAL A 1 171 ? 8.679 -4.077 3.550 1.00 95.38 171 VAL A C 1
ATOM 1374 O O . VAL A 1 171 ? 8.698 -3.654 4.711 1.00 95.38 171 VAL A O 1
ATOM 1377 N N . MET A 1 172 ? 9.788 -4.388 2.885 1.00 94.12 172 MET A N 1
ATOM 1378 C CA . MET A 1 172 ? 11.118 -4.032 3.375 1.00 94.12 172 MET A CA 1
ATOM 1379 C C . MET A 1 172 ? 11.236 -2.515 3.600 1.00 94.12 172 MET A C 1
ATOM 1381 O O . MET A 1 172 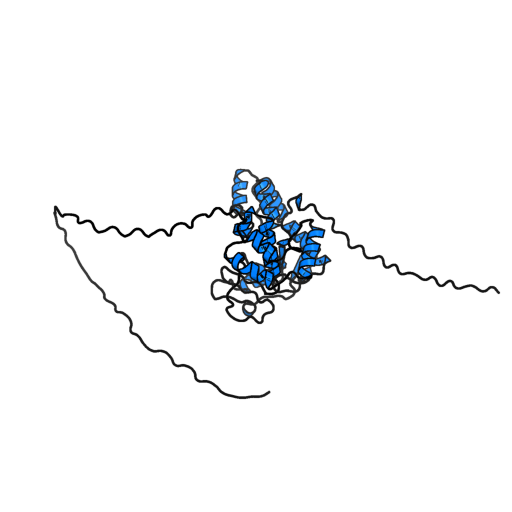? 10.932 -1.720 2.708 1.00 94.12 172 MET A O 1
ATOM 1385 N N . GLY A 1 173 ? 11.709 -2.099 4.778 1.00 92.56 173 GLY A N 1
ATOM 1386 C CA . GLY A 1 173 ? 11.794 -0.686 5.158 1.00 92.56 173 GLY A CA 1
ATOM 1387 C C . GLY A 1 173 ? 12.695 0.154 4.250 1.00 92.56 173 GLY A C 1
ATOM 1388 O O . GLY A 1 173 ? 12.370 1.310 3.974 1.00 92.56 173 GLY A O 1
ATOM 1389 N N . GLN A 1 174 ? 13.786 -0.425 3.735 1.00 92.69 174 GLN A N 1
ATOM 1390 C CA . GLN A 1 174 ? 14.654 0.215 2.738 1.00 92.69 174 GLN A CA 1
ATOM 1391 C C . GLN A 1 174 ? 13.860 0.592 1.478 1.00 92.69 174 GLN A C 1
ATOM 1393 O O . GLN A 1 174 ? 13.884 1.746 1.049 1.00 92.69 174 GLN A O 1
ATOM 1398 N N . LEU A 1 175 ? 13.094 -0.351 0.924 1.00 91.94 175 LEU A N 1
ATOM 1399 C CA . LEU A 1 175 ? 12.311 -0.114 -0.284 1.00 91.94 175 LEU A CA 1
ATOM 1400 C C . LEU A 1 175 ? 11.123 0.820 -0.037 1.00 91.94 175 LEU A C 1
ATOM 1402 O O . LEU A 1 175 ? 10.842 1.681 -0.865 1.00 91.94 175 LEU A O 1
ATOM 1406 N N . ASN A 1 176 ? 10.478 0.721 1.128 1.00 94.62 176 ASN A N 1
ATOM 1407 C CA . ASN A 1 176 ? 9.434 1.662 1.538 1.00 94.62 176 ASN A CA 1
ATOM 1408 C C . ASN A 1 176 ? 9.946 3.112 1.546 1.00 94.62 176 ASN A C 1
ATOM 1410 O O . ASN A 1 176 ? 9.267 4.036 1.098 1.00 94.62 176 ASN A O 1
ATOM 1414 N N . ALA A 1 177 ? 11.172 3.311 2.038 1.00 91.56 177 ALA A N 1
ATOM 1415 C CA . ALA A 1 177 ? 11.830 4.611 2.061 1.00 91.56 177 ALA A CA 1
ATOM 1416 C C . ALA A 1 177 ? 12.104 5.153 0.654 1.00 91.56 177 ALA A C 1
ATOM 1418 O O . ALA A 1 177 ? 11.853 6.329 0.396 1.00 91.56 177 ALA A O 1
ATOM 1419 N N . LEU A 1 178 ? 12.599 4.291 -0.239 1.00 91.50 178 LEU A N 1
ATOM 1420 C CA . LEU A 1 178 ? 12.897 4.633 -1.629 1.00 91.50 178 LEU A CA 1
ATOM 1421 C C . LEU A 1 178 ? 11.632 4.941 -2.432 1.00 91.50 178 LEU A C 1
ATOM 1423 O O . LEU A 1 178 ? 11.610 5.916 -3.185 1.00 91.50 178 LEU A O 1
ATOM 1427 N N . ARG A 1 179 ? 10.570 4.149 -2.236 1.00 93.62 179 ARG A N 1
ATOM 1428 C CA . ARG A 1 179 ? 9.248 4.387 -2.821 1.00 93.62 179 ARG A CA 1
ATOM 1429 C C . ARG A 1 179 ? 8.723 5.751 -2.375 1.00 93.62 179 ARG A C 1
ATOM 1431 O O . ARG A 1 179 ? 8.292 6.542 -3.213 1.00 93.62 179 ARG A O 1
ATOM 1438 N N . GLY A 1 180 ? 8.769 6.044 -1.073 1.00 92.00 180 GLY A N 1
ATOM 1439 C CA . GLY A 1 180 ? 8.302 7.318 -0.527 1.00 92.00 180 GLY A CA 1
ATOM 1440 C C . GLY A 1 180 ? 6.845 7.597 -0.906 1.00 92.00 180 GLY A C 1
ATOM 1441 O O . GLY A 1 180 ? 5.971 6.760 -0.684 1.00 92.00 180 GLY A O 1
ATOM 1442 N N . ASP A 1 181 ? 6.578 8.764 -1.489 1.00 91.50 181 ASP A N 1
ATOM 1443 C CA . ASP A 1 181 ? 5.273 9.143 -2.041 1.00 91.50 181 ASP A CA 1
ATOM 1444 C C . ASP A 1 181 ? 5.274 9.338 -3.565 1.00 91.50 181 ASP A C 1
ATOM 1446 O O . ASP A 1 181 ? 4.414 10.036 -4.109 1.00 91.50 181 ASP A O 1
ATOM 1450 N N . LYS A 1 182 ? 6.226 8.699 -4.255 1.00 93.81 182 LYS A N 1
ATOM 1451 C CA . LYS A 1 182 ? 6.306 8.704 -5.718 1.00 93.81 182 LYS A CA 1
ATOM 1452 C C . LYS A 1 182 ? 5.012 8.181 -6.333 1.00 93.81 182 LYS A C 1
ATOM 1454 O O . LYS A 1 182 ? 4.339 7.302 -5.790 1.00 93.81 182 LYS A O 1
ATOM 1459 N N . VAL A 1 183 ? 4.673 8.732 -7.490 1.00 94.50 183 VAL A N 1
ATOM 1460 C CA . VAL A 1 183 ? 3.455 8.382 -8.212 1.00 94.50 183 VAL A CA 1
ATOM 1461 C C . VAL A 1 183 ? 3.639 7.033 -8.898 1.00 94.50 183 VAL A C 1
ATOM 1463 O O . VAL A 1 183 ? 4.598 6.830 -9.638 1.00 94.50 183 VAL A O 1
ATOM 1466 N N . MET A 1 184 ? 2.699 6.122 -8.660 1.00 94.88 184 MET A N 1
ATOM 1467 C CA . MET A 1 184 ? 2.708 4.792 -9.258 1.00 94.88 184 MET A CA 1
ATOM 1468 C C . MET A 1 184 ? 2.268 4.879 -10.728 1.00 94.88 184 MET A C 1
ATOM 1470 O O . MET A 1 184 ? 1.139 5.280 -11.010 1.00 94.88 184 MET A O 1
ATOM 1474 N N . THR A 1 185 ? 3.162 4.561 -11.660 1.00 94.25 185 THR A N 1
ATOM 1475 C CA . THR A 1 185 ? 2.918 4.593 -13.114 1.00 94.25 185 THR A CA 1
ATOM 1476 C C . THR A 1 185 ? 4.003 3.791 -13.834 1.00 94.25 185 THR A C 1
ATOM 1478 O O . THR A 1 185 ? 4.976 3.381 -13.209 1.00 94.25 185 THR A O 1
ATOM 1481 N N . ALA A 1 186 ? 3.853 3.558 -15.138 1.00 89.94 186 ALA A N 1
ATOM 1482 C CA . ALA A 1 186 ? 4.949 3.043 -15.954 1.00 89.94 186 ALA A CA 1
ATOM 1483 C C . ALA A 1 186 ? 6.147 4.009 -15.916 1.00 89.94 186 ALA A C 1
ATOM 1485 O O . ALA A 1 186 ? 5.969 5.229 -16.005 1.00 89.94 186 ALA A O 1
ATOM 1486 N N . VAL A 1 187 ? 7.344 3.452 -15.773 1.00 86.44 187 VAL A N 1
ATOM 1487 C CA . VAL A 1 187 ? 8.627 4.147 -15.748 1.00 86.44 187 VAL A CA 1
ATOM 1488 C C . VAL A 1 187 ? 9.480 3.515 -16.834 1.00 86.44 187 VAL A C 1
ATOM 1490 O O . VAL A 1 187 ? 9.766 2.325 -16.776 1.00 86.44 187 VAL A O 1
ATOM 1493 N N . GLU A 1 188 ? 9.897 4.311 -17.817 1.00 75.31 188 GLU A N 1
ATOM 1494 C CA . GLU A 1 188 ? 10.756 3.834 -18.905 1.00 75.31 188 GLU A CA 1
ATOM 1495 C C . GLU A 1 188 ? 12.017 3.175 -18.327 1.00 75.31 188 GLU A C 1
ATOM 1497 O O . GLU A 1 188 ? 12.838 3.874 -17.728 1.00 75.31 188 GLU A O 1
ATOM 1502 N N . PRO A 1 189 ? 12.192 1.850 -18.457 1.00 65.62 189 PRO A N 1
ATOM 1503 C CA . PRO A 1 189 ? 13.319 1.174 -17.842 1.00 65.62 189 PRO A CA 1
ATOM 1504 C C . PRO A 1 189 ? 14.626 1.675 -18.469 1.00 65.62 189 PRO A C 1
ATOM 1506 O O . PRO A 1 189 ? 14.780 1.692 -19.689 1.00 65.62 189 PRO A O 1
ATOM 1509 N N . ALA A 1 190 ? 15.603 2.065 -17.645 1.00 58.72 190 ALA A N 1
ATOM 1510 C CA . ALA A 1 190 ? 16.926 2.468 -18.127 1.00 58.72 190 ALA A CA 1
ATOM 1511 C C . ALA A 1 190 ? 17.719 1.276 -18.701 1.00 58.72 190 ALA A C 1
ATOM 1513 O O . ALA A 1 190 ? 18.600 1.468 -19.541 1.00 58.72 190 ALA A O 1
ATOM 1514 N N . ALA A 1 191 ? 17.398 0.060 -18.251 1.00 61.41 191 ALA A N 1
ATOM 1515 C CA . ALA A 1 191 ? 17.876 -1.218 -18.772 1.00 61.41 191 ALA A CA 1
ATOM 1516 C C . ALA A 1 191 ? 16.888 -2.348 -18.422 1.00 61.41 191 ALA A C 1
ATOM 1518 O O . ALA A 1 191 ? 16.068 -2.192 -17.514 1.00 61.41 191 ALA A O 1
ATOM 1519 N N . GLU A 1 192 ? 16.982 -3.494 -19.101 1.00 63.19 192 GLU A N 1
ATOM 1520 C CA . GLU A 1 192 ? 16.322 -4.722 -18.640 1.00 63.19 192 GLU A CA 1
ATOM 1521 C C . GLU A 1 192 ? 16.938 -5.156 -17.302 1.00 63.19 192 GLU A C 1
ATOM 1523 O O . GLU A 1 192 ? 18.145 -5.385 -17.202 1.00 63.19 192 GLU A O 1
ATOM 1528 N N . LEU A 1 193 ? 16.113 -5.241 -16.256 1.00 62.44 193 LEU A N 1
ATOM 1529 C CA . LEU A 1 193 ? 16.532 -5.760 -14.960 1.00 62.44 193 LEU A CA 1
ATOM 1530 C C . LEU A 1 193 ? 16.335 -7.272 -14.910 1.00 62.44 193 LEU A C 1
ATOM 1532 O O . LEU A 1 193 ? 15.224 -7.765 -15.080 1.00 62.44 193 LEU A O 1
ATOM 1536 N N . PHE A 1 194 ? 17.394 -7.986 -14.543 1.00 58.62 194 PHE A N 1
ATOM 1537 C CA . PHE A 1 194 ? 17.344 -9.415 -14.218 1.00 58.62 194 PHE A CA 1
ATOM 1538 C C . PHE A 1 194 ? 17.316 -9.664 -12.701 1.00 58.62 194 PHE A C 1
ATOM 1540 O O . PHE A 1 194 ? 17.643 -10.756 -12.239 1.00 58.62 194 PHE A O 1
ATOM 1547 N N . SER A 1 195 ? 16.957 -8.647 -11.909 1.00 70.50 195 SER A N 1
ATOM 1548 C CA . SER A 1 195 ? 16.815 -8.775 -10.458 1.00 70.50 195 SER A CA 1
ATOM 1549 C C . SER A 1 195 ? 15.466 -9.399 -10.100 1.00 70.50 195 SER A C 1
ATOM 1551 O O . SER A 1 195 ? 14.485 -9.274 -10.832 1.00 70.50 195 SER A O 1
ATOM 1553 N N . LEU A 1 196 ? 15.385 -10.052 -8.939 1.00 66.75 196 LEU A N 1
ATOM 1554 C CA . LEU A 1 196 ? 14.117 -10.592 -8.435 1.00 66.75 196 LEU A CA 1
ATOM 1555 C C . LEU A 1 196 ? 13.122 -9.489 -8.050 1.00 66.75 196 LEU A C 1
ATOM 1557 O O . LEU A 1 196 ? 11.917 -9.734 -8.057 1.00 66.75 196 LEU A O 1
ATOM 1561 N N . CYS A 1 197 ? 13.610 -8.287 -7.719 1.00 80.31 197 CYS A N 1
ATOM 1562 C CA . CYS A 1 197 ? 12.741 -7.202 -7.294 1.00 80.31 197 CYS A CA 1
ATOM 1563 C C . CYS A 1 197 ? 12.132 -6.420 -8.467 1.00 80.31 197 CYS A C 1
ATOM 1565 O O . CYS A 1 197 ? 11.036 -5.930 -8.279 1.00 80.31 197 CYS A O 1
ATOM 1567 N N . GLN A 1 198 ? 12.756 -6.325 -9.655 1.00 83.50 198 GLN A N 1
ATOM 1568 C CA . GLN A 1 198 ? 12.224 -5.617 -10.851 1.00 83.50 198 GLN A CA 1
ATOM 1569 C C . GLN A 1 198 ? 11.500 -4.289 -10.540 1.00 83.50 198 GLN A C 1
ATOM 1571 O O . GLN A 1 198 ? 10.445 -3.989 -11.098 1.00 83.50 198 GLN A O 1
ATOM 1576 N N . PHE A 1 199 ? 12.035 -3.519 -9.594 1.00 87.44 199 PHE A N 1
ATOM 1577 C CA . PHE A 1 199 ? 11.398 -2.315 -9.079 1.00 87.44 199 PHE A CA 1
ATOM 1578 C C . PHE A 1 199 ? 12.069 -1.096 -9.705 1.00 87.44 199 PHE A C 1
ATOM 1580 O O . PHE A 1 199 ? 13.271 -0.880 -9.522 1.00 87.44 199 PHE A O 1
ATOM 1587 N N . SER A 1 200 ? 11.304 -0.308 -10.457 1.00 88.56 200 SER A N 1
ATOM 1588 C CA . SER A 1 200 ? 11.836 0.834 -11.203 1.00 88.56 200 SER A CA 1
ATOM 1589 C C . SER A 1 200 ? 11.469 2.140 -10.519 1.00 88.56 200 SER A C 1
ATOM 1591 O O . SER A 1 200 ? 10.334 2.338 -10.084 1.00 88.56 200 SER A O 1
ATOM 1593 N N . LEU A 1 201 ? 12.435 3.046 -10.428 1.00 87.12 201 LEU A N 1
ATOM 1594 C CA . LEU A 1 201 ? 12.313 4.302 -9.708 1.00 87.12 201 LEU A CA 1
ATOM 1595 C C . LEU A 1 201 ? 12.862 5.461 -10.535 1.00 87.12 201 LEU A C 1
ATOM 1597 O O . LEU A 1 201 ? 13.976 5.416 -11.054 1.00 87.12 201 LEU A O 1
ATOM 1601 N N . ASP A 1 202 ? 12.093 6.542 -10.530 1.00 85.56 202 ASP A N 1
ATOM 1602 C CA . ASP A 1 202 ? 12.515 7.876 -10.936 1.00 85.56 202 ASP A CA 1
ATOM 1603 C C . ASP A 1 202 ? 12.365 8.858 -9.754 1.00 85.56 202 ASP A C 1
ATOM 1605 O O . ASP A 1 202 ? 11.852 8.519 -8.680 1.00 85.56 202 ASP A O 1
ATOM 1609 N N . ALA A 1 203 ? 12.795 10.111 -9.908 1.00 86.00 203 ALA A N 1
ATOM 1610 C CA . ALA A 1 203 ? 12.605 11.165 -8.916 1.00 86.00 203 ALA A CA 1
ATOM 1611 C C . ALA A 1 203 ? 11.131 11.315 -8.494 1.00 86.00 203 ALA A C 1
ATOM 1613 O O . ALA A 1 203 ? 10.850 11.453 -7.300 1.00 86.00 203 ALA A O 1
ATOM 1614 N N . ALA A 1 204 ? 10.195 11.230 -9.445 1.00 89.50 204 ALA A N 1
ATOM 1615 C CA . ALA A 1 204 ? 8.764 11.436 -9.208 1.00 89.50 204 ALA A CA 1
ATOM 1616 C C . ALA A 1 204 ? 7.908 10.164 -9.316 1.00 89.50 204 ALA A C 1
ATOM 1618 O O . ALA A 1 204 ? 6.794 10.144 -8.787 1.00 89.50 204 ALA A O 1
ATOM 1619 N N . PHE A 1 205 ? 8.408 9.124 -9.983 1.00 91.94 205 PHE A N 1
ATOM 1620 C CA . PHE A 1 205 ? 7.611 7.974 -10.401 1.00 91.94 205 PHE A CA 1
ATOM 1621 C C . PHE A 1 205 ? 8.187 6.654 -9.905 1.00 91.94 205 PHE A C 1
ATOM 1623 O O . PHE A 1 205 ? 9.378 6.542 -9.614 1.00 91.94 205 PHE A O 1
ATOM 1630 N N . VAL A 1 206 ? 7.316 5.661 -9.795 1.00 92.75 206 VAL A N 1
ATOM 1631 C CA . VAL A 1 206 ? 7.678 4.294 -9.442 1.00 92.75 206 VAL A CA 1
ATOM 1632 C C . VAL A 1 206 ? 6.851 3.323 -10.271 1.00 92.75 206 VAL A C 1
ATOM 1634 O O . VAL A 1 206 ? 5.627 3.457 -10.347 1.00 92.75 206 VAL A O 1
ATOM 1637 N N . GLU A 1 207 ? 7.523 2.342 -10.861 1.00 93.31 207 GLU A N 1
ATOM 1638 C CA . GLU A 1 207 ? 6.877 1.198 -11.489 1.00 93.31 207 GLU A CA 1
ATOM 1639 C C . GLU A 1 207 ? 7.142 -0.046 -10.633 1.00 93.31 207 GLU A C 1
ATOM 1641 O O . GLU A 1 207 ? 8.302 -0.414 -10.413 1.00 93.31 207 GLU A O 1
ATOM 1646 N N . PRO A 1 208 ? 6.082 -0.683 -10.111 1.00 93.38 208 PRO A N 1
ATOM 1647 C CA . PRO A 1 208 ? 6.205 -1.865 -9.285 1.00 93.38 208 PRO A CA 1
ATOM 1648 C C . PRO A 1 208 ? 6.442 -3.114 -10.152 1.00 93.38 208 PRO A C 1
ATOM 1650 O O . PRO A 1 208 ? 6.244 -3.088 -11.372 1.00 93.38 208 PRO A O 1
ATOM 1653 N N . PRO A 1 209 ? 6.784 -4.250 -9.530 1.00 91.69 209 PRO A N 1
ATOM 1654 C CA . PRO A 1 209 ? 7.106 -5.469 -10.256 1.00 91.69 209 PRO A CA 1
ATOM 1655 C C . PRO A 1 209 ? 5.853 -6.042 -10.913 1.00 91.69 209 PRO A C 1
ATOM 1657 O O . PRO A 1 209 ? 4.752 -5.943 -10.366 1.00 91.69 209 PRO A O 1
ATOM 1660 N N . GLN A 1 210 ? 6.017 -6.680 -12.075 1.00 91.12 210 GLN A N 1
ATOM 1661 C CA . GLN A 1 210 ? 4.893 -7.108 -12.918 1.00 91.12 210 GLN A CA 1
ATOM 1662 C C . GLN A 1 210 ? 3.842 -7.945 -12.170 1.00 91.12 210 GLN A C 1
ATOM 1664 O O . GLN A 1 210 ? 2.651 -7.759 -12.389 1.00 91.12 210 GLN A O 1
ATOM 1669 N N . ARG A 1 211 ? 4.291 -8.816 -11.259 1.00 91.94 211 ARG A N 1
ATOM 1670 C CA . ARG A 1 211 ? 3.474 -9.766 -10.483 1.00 91.94 211 ARG A CA 1
ATOM 1671 C C . ARG A 1 211 ? 2.493 -9.153 -9.464 1.00 91.94 211 ARG A C 1
ATOM 1673 O O . ARG A 1 211 ? 1.839 -9.916 -8.770 1.00 91.94 211 ARG A O 1
ATOM 1680 N N . ILE A 1 212 ? 2.514 -7.832 -9.260 1.00 94.69 212 ILE A N 1
ATOM 1681 C CA . ILE A 1 212 ? 1.606 -7.126 -8.325 1.00 94.69 212 ILE A CA 1
ATOM 1682 C C . ILE A 1 212 ? 0.974 -5.880 -8.937 1.00 94.69 212 ILE A C 1
ATOM 1684 O O . ILE A 1 212 ? 0.342 -5.081 -8.238 1.00 94.69 212 ILE A O 1
ATOM 1688 N N . LYS A 1 213 ? 1.199 -5.634 -10.228 1.00 95.38 213 LYS A N 1
ATOM 1689 C CA . LYS A 1 213 ? 0.659 -4.449 -10.897 1.00 95.38 213 LYS A CA 1
ATOM 1690 C C . LYS A 1 213 ? -0.867 -4.435 -10.826 1.00 95.38 213 LYS A C 1
ATOM 1692 O O . LYS A 1 213 ? -1.466 -3.375 -10.632 1.00 95.38 213 LYS A O 1
ATOM 1697 N N . GLY A 1 214 ? -1.486 -5.604 -10.918 1.00 95.00 214 GLY A N 1
ATOM 1698 C CA . GLY A 1 214 ? -2.922 -5.780 -10.827 1.00 95.00 214 GLY A CA 1
ATOM 1699 C C . GLY A 1 214 ? -3.447 -5.596 -9.416 1.00 95.00 214 GLY A C 1
ATOM 1700 O O . GLY A 1 214 ? -4.434 -4.881 -9.241 1.00 95.00 214 GLY A O 1
ATOM 1701 N N . ASP A 1 215 ? -2.757 -6.151 -8.417 1.00 95.75 215 ASP A N 1
ATOM 1702 C CA . ASP A 1 215 ? -3.085 -5.954 -7.000 1.00 95.75 215 ASP A CA 1
ATOM 1703 C C . ASP A 1 215 ? -3.103 -4.458 -6.674 1.00 95.75 215 ASP A C 1
ATOM 1705 O O . ASP A 1 215 ? -4.070 -3.919 -6.135 1.00 95.75 215 ASP A O 1
ATOM 1709 N N . ILE A 1 216 ? -2.047 -3.747 -7.080 1.00 96.62 216 ILE A N 1
ATOM 1710 C CA . ILE A 1 216 ? -1.927 -2.299 -6.912 1.00 96.62 216 ILE A CA 1
ATOM 1711 C C . ILE A 1 216 ? -3.078 -1.580 -7.615 1.00 96.62 216 ILE A C 1
ATOM 1713 O O . ILE A 1 216 ? -3.717 -0.723 -7.003 1.00 96.62 216 ILE A O 1
ATOM 1717 N N . ALA A 1 217 ? -3.396 -1.934 -8.862 1.00 95.62 217 ALA A N 1
ATOM 1718 C CA . ALA A 1 217 ? -4.509 -1.320 -9.578 1.00 95.62 217 ALA A CA 1
ATOM 1719 C C . ALA A 1 217 ? -5.847 -1.510 -8.851 1.00 95.62 217 ALA A C 1
ATOM 1721 O O . ALA A 1 217 ? -6.575 -0.535 -8.639 1.00 95.62 217 ALA A O 1
ATOM 1722 N N . ARG A 1 218 ? -6.145 -2.728 -8.387 1.00 95.06 218 ARG A N 1
ATOM 1723 C CA . ARG A 1 218 ? -7.359 -3.034 -7.618 1.00 95.06 218 ARG A CA 1
ATOM 1724 C C . ARG A 1 218 ? -7.394 -2.303 -6.277 1.00 95.06 218 ARG A C 1
ATOM 1726 O O . ARG A 1 218 ? -8.452 -1.797 -5.906 1.00 95.06 218 ARG A O 1
ATOM 1733 N N . ILE A 1 219 ? -6.260 -2.136 -5.592 1.00 95.88 219 ILE A N 1
ATOM 1734 C CA . ILE A 1 219 ? -6.163 -1.325 -4.365 1.00 95.88 219 ILE A CA 1
ATOM 1735 C C . ILE A 1 219 ? -6.454 0.154 -4.653 1.00 95.88 219 ILE A C 1
ATOM 1737 O O . ILE A 1 219 ? -7.215 0.784 -3.917 1.00 95.88 219 ILE A O 1
ATOM 1741 N N . TYR A 1 220 ? -5.902 0.722 -5.728 1.00 96.06 220 TYR A N 1
ATOM 1742 C CA . TYR A 1 220 ? -6.180 2.109 -6.112 1.00 96.06 220 TYR A CA 1
ATOM 1743 C C . TYR A 1 220 ? -7.657 2.317 -6.462 1.00 96.06 220 TYR A C 1
ATOM 1745 O O . TYR A 1 220 ? -8.270 3.268 -5.968 1.00 96.06 220 TYR A O 1
ATOM 1753 N N . TYR A 1 221 ? -8.254 1.422 -7.258 1.00 93.62 221 TYR A N 1
ATOM 1754 C CA . TYR A 1 221 ? -9.689 1.458 -7.551 1.00 93.62 221 TYR A CA 1
ATOM 1755 C C . TYR A 1 221 ? -10.527 1.321 -6.279 1.00 93.62 221 TYR A C 1
ATOM 1757 O O . TYR A 1 221 ? -11.474 2.088 -6.079 1.00 93.62 221 TYR A O 1
ATOM 1765 N N . TYR A 1 222 ? -10.127 0.429 -5.372 1.00 94.00 222 TYR A N 1
ATOM 1766 C CA . TYR A 1 222 ? -10.770 0.268 -4.078 1.00 94.00 222 TYR A CA 1
ATOM 1767 C C . TYR A 1 222 ? -10.784 1.558 -3.263 1.00 94.00 222 TYR A C 1
ATOM 1769 O O . TYR A 1 222 ? -11.852 2.032 -2.858 1.00 94.00 222 TYR A O 1
ATOM 1777 N N . MET A 1 223 ? -9.614 2.167 -3.082 1.00 93.75 223 MET A N 1
ATOM 1778 C CA . MET A 1 223 ? -9.478 3.400 -2.316 1.00 93.75 223 MET A CA 1
ATOM 1779 C C . MET A 1 223 ? -10.247 4.552 -2.971 1.00 93.75 223 MET A C 1
ATOM 1781 O O . MET A 1 223 ? -10.913 5.322 -2.281 1.00 93.75 223 MET A O 1
ATOM 1785 N N . ALA A 1 224 ? -10.222 4.650 -4.300 1.00 92.75 224 ALA A N 1
ATOM 1786 C CA . ALA A 1 224 ? -10.923 5.684 -5.057 1.00 92.75 224 ALA A CA 1
ATOM 1787 C C . ALA A 1 224 ? -12.456 5.556 -5.017 1.00 92.75 224 ALA A C 1
ATOM 1789 O O . ALA A 1 224 ? -13.176 6.564 -5.060 1.00 92.75 224 ALA A O 1
ATOM 1790 N N . ASN A 1 225 ? -12.968 4.327 -4.940 1.00 90.44 225 ASN A N 1
ATOM 1791 C CA . ASN A 1 225 ? -14.391 4.070 -4.769 1.00 90.44 225 ASN A CA 1
ATOM 1792 C C . ASN A 1 225 ? -14.847 4.346 -3.337 1.00 90.44 225 ASN A C 1
ATOM 1794 O O . ASN A 1 225 ? -15.822 5.066 -3.135 1.00 90.44 225 ASN A O 1
ATOM 1798 N N . LYS A 1 226 ? -14.128 3.794 -2.353 1.00 90.12 226 LYS A N 1
ATOM 1799 C CA . LYS A 1 226 ? -14.482 3.905 -0.935 1.00 90.12 226 LYS A CA 1
ATOM 1800 C C . LYS A 1 226 ? -14.349 5.330 -0.405 1.00 90.12 226 LYS A C 1
ATOM 1802 O O . LYS A 1 226 ? -15.137 5.753 0.439 1.00 90.12 226 LYS A O 1
ATOM 1807 N N . TYR A 1 227 ? -13.376 6.083 -0.916 1.00 89.25 227 TYR A N 1
ATOM 1808 C CA . TYR A 1 227 ? -13.105 7.461 -0.519 1.00 89.25 227 TYR A CA 1
ATOM 1809 C C . TYR A 1 227 ? -13.321 8.418 -1.703 1.00 89.25 227 TYR A C 1
ATOM 1811 O O . TYR A 1 227 ? -12.362 9.003 -2.214 1.00 89.25 227 TYR A O 1
ATOM 1819 N N . PRO A 1 228 ? -14.577 8.640 -2.144 1.00 89.00 228 PRO A N 1
ATOM 1820 C CA . PRO A 1 228 ? -14.872 9.404 -3.358 1.00 89.00 228 PRO A CA 1
ATOM 1821 C C . PRO A 1 228 ? -14.405 10.865 -3.280 1.00 89.00 228 PRO A C 1
ATOM 1823 O O . PRO A 1 228 ? -13.991 11.428 -4.289 1.00 89.00 228 PRO A O 1
ATOM 1826 N N . ALA A 1 229 ? -14.371 11.458 -2.081 1.00 86.62 229 ALA A N 1
ATOM 1827 C CA . ALA A 1 229 ? -13.830 12.803 -1.857 1.00 86.62 229 ALA A CA 1
ATOM 1828 C C . ALA A 1 229 ? -12.325 12.924 -2.172 1.00 86.62 229 ALA A C 1
ATOM 1830 O O . ALA A 1 229 ? -11.828 14.030 -2.345 1.00 86.62 229 ALA A O 1
ATOM 1831 N N . LYS A 1 230 ? -11.608 11.795 -2.236 1.00 89.00 230 LYS A N 1
ATOM 1832 C CA . LYS A 1 230 ? -10.185 11.694 -2.584 1.00 89.00 230 LYS A CA 1
ATOM 1833 C C . LYS A 1 230 ? -9.951 11.112 -3.975 1.00 89.00 230 LYS A C 1
ATOM 1835 O O . LYS A 1 230 ? -8.810 11.039 -4.417 1.00 89.00 230 LYS A O 1
ATOM 1840 N N . ARG A 1 231 ? -11.013 10.734 -4.696 1.00 91.25 231 ARG A N 1
ATOM 1841 C CA . ARG A 1 231 ? -10.934 10.023 -5.979 1.00 91.25 231 ARG A CA 1
ATOM 1842 C C . ARG A 1 231 ? -10.033 10.719 -6.995 1.00 91.25 231 ARG A C 1
ATOM 1844 O O . ARG A 1 231 ? -9.210 10.049 -7.601 1.00 91.25 231 ARG A O 1
ATOM 1851 N N . ALA A 1 232 ? -10.161 12.035 -7.159 1.00 91.25 232 ALA A N 1
ATOM 1852 C CA . ALA A 1 232 ? -9.363 12.795 -8.126 1.00 91.25 232 ALA A CA 1
ATOM 1853 C C . ALA A 1 232 ? -7.863 12.832 -7.776 1.00 91.25 232 ALA A C 1
ATOM 1855 O O . ALA A 1 232 ? -7.020 12.876 -8.666 1.00 91.25 232 ALA A O 1
ATOM 1856 N N . GLU A 1 233 ? -7.526 12.797 -6.485 1.00 92.25 233 GLU A N 1
ATOM 1857 C CA . GLU A 1 233 ? -6.140 12.775 -6.007 1.00 92.25 233 GLU A CA 1
ATOM 1858 C C . GLU A 1 233 ? -5.535 11.368 -6.107 1.00 92.25 233 GLU A C 1
ATOM 1860 O O . GLU A 1 233 ? -4.396 11.218 -6.549 1.00 92.25 233 GLU A O 1
ATOM 1865 N N . ILE A 1 234 ? -6.315 10.343 -5.741 1.00 94.62 234 ILE A N 1
ATOM 1866 C CA . ILE A 1 234 ? -5.940 8.922 -5.832 1.00 94.62 234 ILE A CA 1
ATOM 1867 C C . ILE A 1 234 ? -5.733 8.519 -7.294 1.00 94.62 234 ILE A C 1
ATOM 1869 O O . ILE A 1 234 ? -4.719 7.923 -7.645 1.00 94.62 234 ILE A O 1
ATOM 1873 N N . LEU A 1 235 ? -6.686 8.876 -8.152 1.00 94.25 235 LEU A N 1
ATOM 1874 C CA . LEU A 1 235 ? -6.679 8.599 -9.582 1.00 94.25 235 LEU A CA 1
ATOM 1875 C C . LEU A 1 235 ? -6.235 9.856 -10.336 1.00 94.25 235 LEU A C 1
ATOM 1877 O O . LEU A 1 235 ? -6.989 10.418 -11.126 1.00 94.25 235 LEU A O 1
ATOM 1881 N N . ASN A 1 236 ? -5.014 10.323 -10.082 1.00 93.38 236 ASN A N 1
ATOM 1882 C CA . ASN A 1 236 ? -4.434 11.394 -10.893 1.00 93.38 236 ASN A CA 1
ATOM 1883 C C . ASN A 1 236 ? -4.123 10.902 -12.322 1.00 93.38 236 ASN A C 1
ATOM 1885 O O . ASN A 1 236 ? -4.108 9.701 -12.591 1.00 93.38 236 ASN A O 1
ATOM 1889 N N . PHE A 1 237 ? -3.859 11.830 -13.244 1.00 92.25 237 PHE A N 1
ATOM 1890 C CA . PHE A 1 237 ? -3.655 11.520 -14.664 1.00 92.25 237 PHE A CA 1
ATOM 1891 C C . PHE A 1 237 ? -2.613 10.414 -14.930 1.00 92.25 237 PHE A C 1
ATOM 1893 O O . PHE A 1 237 ? -2.885 9.529 -15.737 1.00 92.25 237 PHE A O 1
ATOM 1900 N N . HIS A 1 238 ? -1.470 10.420 -14.234 1.00 93.75 238 HIS A N 1
ATOM 1901 C CA . HIS A 1 238 ? -0.408 9.424 -14.436 1.00 93.75 238 HIS A CA 1
ATOM 1902 C C . HIS A 1 238 ? -0.833 8.035 -13.961 1.00 93.75 238 HIS A C 1
ATOM 1904 O O . HIS A 1 238 ? -0.725 7.069 -14.706 1.00 93.75 238 HIS A O 1
ATOM 1910 N N . VAL A 1 239 ? -1.394 7.950 -12.751 1.00 95.31 239 VAL A N 1
ATOM 1911 C CA . VAL A 1 239 ? -1.899 6.688 -12.191 1.00 95.31 239 VAL A CA 1
ATOM 1912 C C . VAL A 1 239 ? -2.926 6.073 -13.139 1.00 95.31 239 VAL A C 1
ATOM 1914 O O . VAL A 1 239 ? -2.818 4.914 -13.530 1.00 95.31 239 VAL A O 1
ATOM 1917 N N . ARG A 1 240 ? -3.902 6.876 -13.573 1.00 93.19 240 ARG A N 1
ATOM 1918 C CA . ARG A 1 240 ? -4.992 6.429 -14.450 1.00 93.19 240 ARG A CA 1
ATOM 1919 C C . ARG A 1 240 ? -4.509 5.863 -15.778 1.00 93.19 240 ARG A C 1
ATOM 1921 O O . ARG A 1 240 ? -5.146 4.944 -16.282 1.00 93.19 240 ARG A O 1
ATOM 1928 N N . ALA A 1 241 ? -3.426 6.412 -16.326 1.00 90.50 241 ALA A N 1
ATOM 1929 C CA . ALA A 1 241 ? -2.846 5.941 -17.577 1.00 90.50 241 ALA A CA 1
ATOM 1930 C C . ALA A 1 241 ? -2.291 4.511 -17.465 1.00 90.50 241 ALA A C 1
ATOM 1932 O O . ALA A 1 241 ? -2.248 3.812 -18.467 1.00 90.50 241 ALA A O 1
ATOM 1933 N N . ALA A 1 242 ? -1.910 4.067 -16.262 1.00 93.50 242 ALA A N 1
ATOM 1934 C CA . ALA A 1 242 ? -1.314 2.752 -16.038 1.00 93.50 242 ALA A CA 1
ATOM 1935 C C . ALA A 1 242 ? -2.311 1.692 -15.531 1.00 93.50 242 ALA A C 1
ATOM 1937 O O . ALA A 1 242 ? -2.227 0.529 -15.921 1.00 93.50 242 ALA A O 1
ATOM 1938 N N . LEU A 1 243 ? -3.260 2.067 -14.660 1.00 93.62 243 LEU A N 1
ATOM 1939 C CA . LEU A 1 243 ? -4.012 1.081 -13.865 1.00 93.62 243 LEU A CA 1
ATOM 1940 C C . LEU A 1 243 ? -4.826 0.072 -14.681 1.00 93.62 243 LEU A C 1
ATOM 1942 O O . LEU A 1 243 ? -4.900 -1.088 -14.282 1.00 93.62 243 LEU A O 1
ATOM 1946 N N . LEU A 1 244 ? -5.457 0.489 -15.785 1.00 92.50 244 LEU A N 1
ATOM 1947 C CA . LEU A 1 244 ? -6.298 -0.422 -16.567 1.00 92.50 244 LEU A CA 1
ATOM 1948 C C . LEU A 1 244 ? -5.455 -1.537 -17.188 1.00 92.50 244 LEU A C 1
ATOM 1950 O O . LEU A 1 244 ? -5.801 -2.712 -17.070 1.00 92.50 244 LEU A O 1
ATOM 1954 N N . ASP A 1 245 ? -4.337 -1.168 -17.805 1.00 93.19 245 ASP A N 1
ATOM 1955 C CA . ASP A 1 245 ? -3.439 -2.120 -18.450 1.00 93.19 245 ASP A CA 1
ATOM 1956 C C . ASP A 1 245 ? -2.771 -3.022 -17.414 1.00 93.19 245 ASP A C 1
ATOM 1958 O O . ASP A 1 245 ? -2.675 -4.229 -17.611 1.00 93.19 245 ASP A O 1
ATOM 1962 N N . TRP A 1 246 ? -2.399 -2.466 -16.261 1.00 95.19 246 TRP A N 1
ATOM 1963 C CA . TRP A 1 246 ? -1.856 -3.224 -15.137 1.00 95.19 246 TRP A CA 1
ATOM 1964 C C . TRP A 1 246 ? -2.846 -4.241 -14.573 1.00 95.19 246 TRP A C 1
ATOM 1966 O O . TRP A 1 246 ? -2.491 -5.397 -14.375 1.00 95.19 246 TRP A O 1
ATOM 1976 N N . CYS A 1 247 ? -4.097 -3.834 -14.371 1.00 93.56 247 CYS A N 1
ATOM 1977 C CA . CYS A 1 247 ? -5.149 -4.717 -13.883 1.00 93.56 247 CYS A CA 1
ATOM 1978 C C . CYS A 1 247 ? -5.435 -5.859 -14.871 1.00 93.56 247 CYS A C 1
ATOM 1980 O O . CYS A 1 247 ? -5.628 -6.997 -14.453 1.00 93.56 247 CYS A O 1
ATOM 1982 N N . LYS A 1 248 ? -5.424 -5.576 -16.181 1.00 92.31 248 LYS A N 1
ATOM 1983 C CA . LYS A 1 248 ? -5.600 -6.591 -17.232 1.00 92.31 248 LYS A CA 1
ATOM 1984 C C . LYS A 1 248 ? -4.416 -7.549 -17.337 1.00 92.31 248 LYS A C 1
ATOM 1986 O O . LYS A 1 248 ? -4.619 -8.744 -17.531 1.00 92.31 248 LYS A O 1
ATOM 1991 N N . ALA A 1 249 ? -3.197 -7.021 -17.252 1.00 92.62 249 ALA A N 1
ATOM 1992 C CA . ALA A 1 249 ? -1.973 -7.801 -17.395 1.00 92.62 249 ALA A CA 1
ATOM 1993 C C . ALA A 1 249 ? -1.686 -8.698 -16.181 1.00 92.62 249 ALA A C 1
ATOM 1995 O O . ALA A 1 249 ? -0.975 -9.690 -16.322 1.00 92.62 249 ALA A O 1
ATOM 1996 N N . ASP A 1 250 ? -2.235 -8.361 -15.013 1.00 94.06 250 ASP A N 1
ATOM 1997 C CA . ASP A 1 250 ? -2.102 -9.116 -13.765 1.00 94.06 250 ASP A CA 1
ATOM 1998 C C . ASP A 1 250 ? -3.494 -9.347 -13.128 1.00 94.06 250 ASP A C 1
ATOM 2000 O O . ASP A 1 250 ? -3.947 -8.585 -12.263 1.00 94.06 250 ASP A O 1
ATOM 2004 N N . PRO A 1 251 ? -4.251 -10.355 -13.606 1.00 92.50 251 PRO A N 1
ATOM 2005 C CA . PRO A 1 251 ? -5.599 -10.641 -13.117 1.00 92.50 251 PRO A CA 1
ATOM 2006 C C . PRO A 1 251 ? -5.633 -11.061 -11.641 1.00 92.50 251 PRO A C 1
ATOM 2008 O O . PRO A 1 251 ? -4.659 -11.583 -11.107 1.00 92.50 251 PRO A O 1
ATOM 2011 N N . LEU A 1 252 ? -6.796 -10.894 -11.000 1.00 92.69 252 LEU A N 1
ATOM 2012 C CA . LEU A 1 252 ? -7.040 -11.356 -9.628 1.00 92.69 252 LEU A CA 1
ATOM 2013 C C . LEU A 1 252 ? -6.692 -12.845 -9.489 1.00 92.69 252 LEU A C 1
ATOM 2015 O O . LEU A 1 252 ? -7.318 -13.698 -10.125 1.00 92.69 252 LEU A O 1
ATOM 2019 N N . ASN A 1 253 ? -5.735 -13.142 -8.615 1.00 92.12 253 ASN A N 1
ATOM 2020 C CA . ASN A 1 253 ? -5.266 -14.493 -8.331 1.00 92.12 253 ASN A CA 1
ATOM 2021 C C . ASN A 1 253 ? -5.741 -14.982 -6.948 1.00 92.12 253 ASN A C 1
ATOM 2023 O O . ASN A 1 253 ? -6.399 -14.261 -6.189 1.00 92.12 253 ASN A O 1
ATOM 2027 N N . ASP A 1 254 ? -5.435 -16.239 -6.629 1.00 93.25 254 ASP A N 1
ATOM 2028 C CA . ASP A 1 254 ? -5.876 -16.860 -5.379 1.00 93.25 254 ASP A CA 1
ATOM 2029 C C . ASP A 1 254 ? -5.200 -16.264 -4.139 1.00 93.25 254 ASP A C 1
ATOM 2031 O O . ASP A 1 254 ? -5.851 -16.159 -3.100 1.00 93.25 254 ASP A O 1
ATOM 2035 N N . GLU A 1 255 ? -3.940 -15.828 -4.233 1.00 93.12 255 GLU A N 1
ATOM 2036 C CA . GLU A 1 255 ? -3.222 -15.212 -3.109 1.00 93.12 255 GLU A CA 1
ATOM 2037 C C . GLU A 1 255 ? -3.879 -13.887 -2.704 1.00 93.12 255 GLU A C 1
ATOM 2039 O O . GLU A 1 255 ? -4.195 -13.670 -1.529 1.00 93.12 255 GLU A O 1
ATOM 2044 N N . GLU A 1 256 ? -4.173 -13.023 -3.677 1.00 94.44 256 GLU A N 1
ATOM 2045 C CA . GLU A 1 256 ? -4.865 -11.759 -3.433 1.00 94.44 256 GLU A CA 1
ATOM 2046 C C . GLU A 1 256 ? -6.296 -11.999 -2.926 1.00 94.44 256 GLU A C 1
ATOM 2048 O O . GLU A 1 256 ? -6.725 -11.370 -1.952 1.00 94.44 256 GLU A O 1
ATOM 2053 N N . ARG A 1 257 ? -7.027 -12.960 -3.513 1.00 94.12 257 ARG A N 1
ATOM 2054 C CA . ARG A 1 257 ? -8.378 -13.329 -3.058 1.00 94.12 257 ARG A CA 1
ATOM 2055 C C . ARG A 1 257 ? -8.371 -13.769 -1.595 1.00 94.12 257 ARG A C 1
ATOM 2057 O O . ARG A 1 257 ? -9.180 -13.271 -0.808 1.00 94.12 257 ARG A O 1
ATOM 2064 N N . GLN A 1 258 ? -7.454 -14.660 -1.222 1.00 94.62 258 GLN A N 1
ATOM 2065 C CA . GLN A 1 258 ? -7.293 -15.131 0.155 1.00 94.62 258 GLN A CA 1
ATOM 2066 C C . GLN A 1 258 ? -6.934 -13.978 1.093 1.00 94.62 258 GLN A C 1
ATOM 2068 O O . GLN A 1 258 ? -7.521 -13.852 2.171 1.00 94.62 258 GLN A O 1
ATOM 2073 N N . ARG A 1 259 ? -6.029 -13.085 0.668 1.00 94.88 259 ARG A N 1
ATOM 2074 C CA . ARG A 1 259 ? -5.658 -11.900 1.446 1.00 94.88 259 ARG A CA 1
ATOM 2075 C C . ARG A 1 259 ? -6.858 -11.022 1.754 1.00 94.88 259 ARG A C 1
ATOM 2077 O O . ARG A 1 259 ? -7.084 -10.663 2.912 1.00 94.88 259 ARG A O 1
ATOM 2084 N N . VAL A 1 260 ? -7.621 -10.658 0.729 1.00 93.75 260 VAL A N 1
ATOM 2085 C CA . VAL A 1 260 ? -8.794 -9.799 0.894 1.00 93.75 260 VAL A CA 1
ATOM 2086 C C . VAL A 1 260 ? -9.832 -10.476 1.786 1.00 93.75 260 VAL A C 1
ATOM 2088 O O . VAL A 1 260 ? -10.321 -9.835 2.714 1.00 93.75 260 VAL A O 1
ATOM 2091 N N . GLN A 1 261 ? -10.115 -11.766 1.583 1.00 92.81 261 GLN A N 1
ATOM 2092 C CA . GLN A 1 261 ? -11.056 -12.519 2.416 1.00 92.81 261 GLN A CA 1
ATOM 2093 C C . GLN A 1 261 ? -10.631 -12.565 3.888 1.00 92.81 261 GLN A C 1
ATOM 2095 O O . GLN A 1 261 ? -11.454 -12.280 4.757 1.00 92.81 261 GLN A O 1
ATOM 2100 N N . ALA A 1 262 ? -9.360 -12.840 4.192 1.00 93.19 262 ALA A N 1
ATOM 2101 C CA . ALA A 1 262 ? -8.887 -12.860 5.576 1.00 93.19 262 ALA A CA 1
ATOM 2102 C C . ALA A 1 262 ? -8.965 -11.471 6.226 1.00 93.19 262 ALA A C 1
ATOM 2104 O O . ALA A 1 262 ? -9.333 -11.342 7.395 1.00 93.19 262 ALA A O 1
ATOM 2105 N N . VAL A 1 263 ? -8.655 -10.409 5.471 1.00 92.12 263 VAL A N 1
ATOM 2106 C CA . VAL A 1 263 ? -8.822 -9.035 5.958 1.00 92.12 263 VAL A CA 1
ATOM 2107 C C . VAL A 1 263 ? -10.293 -8.736 6.233 1.00 92.12 263 VAL A C 1
ATOM 2109 O O . VAL A 1 263 ? -10.592 -8.205 7.301 1.00 92.12 263 VAL A O 1
ATOM 2112 N N . VAL A 1 264 ? -11.216 -9.106 5.341 1.00 90.69 264 VAL A N 1
ATOM 2113 C CA . VAL A 1 264 ? -12.664 -8.942 5.557 1.00 90.69 264 VAL A CA 1
ATOM 2114 C C . VAL A 1 264 ? -13.111 -9.696 6.806 1.00 90.69 264 VAL A C 1
ATOM 2116 O O . VAL A 1 264 ? -13.728 -9.098 7.682 1.00 90.69 264 VAL A O 1
ATOM 2119 N N . GLN A 1 265 ? -12.762 -10.978 6.931 1.00 87.88 265 GLN A N 1
ATOM 2120 C CA . GLN A 1 265 ? -13.146 -11.812 8.074 1.00 87.88 265 GLN A CA 1
ATOM 2121 C C . GLN A 1 265 ? -12.715 -11.188 9.396 1.00 87.88 265 GLN A C 1
ATOM 2123 O O . GLN A 1 265 ? -13.475 -11.138 10.358 1.00 87.88 265 GLN A O 1
ATOM 2128 N N . ALA A 1 266 ? -11.494 -10.675 9.436 1.00 84.19 266 ALA A N 1
ATOM 2129 C CA . ALA A 1 266 ? -10.918 -10.262 10.689 1.00 84.19 266 ALA A CA 1
ATOM 2130 C C . ALA A 1 266 ? -11.213 -8.770 11.012 1.00 84.19 266 ALA A C 1
ATOM 2132 O O . ALA A 1 266 ? -11.237 -8.389 12.185 1.00 84.19 266 ALA A O 1
ATOM 2133 N N . THR A 1 267 ? -11.469 -7.918 10.008 1.00 84.06 267 THR A N 1
ATOM 2134 C CA . THR A 1 267 ? -11.753 -6.474 10.194 1.00 84.06 267 THR A CA 1
ATOM 2135 C C . THR A 1 267 ? -13.209 -6.074 10.007 1.00 84.06 267 THR A C 1
ATOM 2137 O O . THR A 1 267 ? -13.576 -4.970 10.396 1.00 84.06 267 THR A O 1
ATOM 2140 N N . GLY A 1 268 ? -14.012 -6.902 9.343 1.00 86.31 268 GLY A N 1
ATOM 2141 C CA . GLY A 1 268 ? -15.335 -6.538 8.837 1.00 86.31 268 GLY A CA 1
ATOM 2142 C C . GLY A 1 268 ? -15.325 -5.551 7.661 1.00 86.31 268 GLY A C 1
ATOM 2143 O O . GLY A 1 268 ? -16.381 -5.303 7.089 1.00 86.31 268 GLY A O 1
ATOM 2144 N N . VAL A 1 269 ? -14.168 -4.993 7.277 1.00 87.00 269 VAL A N 1
ATOM 2145 C CA . VAL A 1 269 ? -14.067 -3.996 6.206 1.00 87.00 269 VAL A CA 1
ATOM 2146 C C . VAL A 1 269 ? -14.211 -4.679 4.854 1.00 87.00 269 VAL A C 1
ATOM 2148 O O . VAL A 1 269 ? -13.294 -5.369 4.403 1.00 87.00 269 VAL A O 1
ATOM 2151 N N . GLN A 1 270 ? -15.343 -4.450 4.193 1.00 88.19 270 GLN A N 1
ATOM 2152 C CA . GLN A 1 270 ? -15.645 -5.049 2.895 1.00 88.19 270 GLN A CA 1
ATOM 2153 C C . GLN A 1 270 ? -14.766 -4.487 1.773 1.00 88.19 270 GLN A C 1
ATOM 2155 O O . GLN A 1 270 ? -14.404 -3.309 1.772 1.00 88.19 270 GLN A O 1
ATOM 2160 N N . ASN A 1 271 ? -14.466 -5.332 0.787 1.00 87.62 271 ASN A N 1
ATOM 2161 C CA . ASN A 1 271 ? -13.811 -4.947 -0.459 1.00 87.62 271 ASN A CA 1
ATOM 2162 C C . ASN A 1 271 ? -14.605 -5.545 -1.636 1.00 87.62 271 ASN A C 1
ATOM 2164 O O . ASN A 1 271 ? -14.466 -6.736 -1.919 1.00 87.62 271 ASN A O 1
ATOM 2168 N N . PRO A 1 272 ? -15.452 -4.746 -2.312 1.00 80.56 272 PRO A N 1
ATOM 2169 C CA . PRO A 1 272 ? -16.387 -5.241 -3.327 1.00 80.56 272 PRO A CA 1
ATOM 2170 C C . PRO A 1 272 ? -15.714 -5.604 -4.662 1.00 80.56 272 PRO A C 1
ATOM 2172 O O . PRO A 1 272 ? -16.399 -5.892 -5.641 1.00 80.56 272 PRO A O 1
ATOM 2175 N N . PHE A 1 273 ? -14.381 -5.557 -4.735 1.00 74.25 273 PHE A N 1
ATOM 2176 C CA . PHE A 1 273 ? -13.633 -5.669 -5.986 1.00 74.25 273 PHE A CA 1
ATOM 2177 C C . PHE A 1 273 ? -13.073 -7.061 -6.271 1.00 74.25 273 PHE A C 1
ATOM 2179 O O . PHE A 1 273 ? -12.453 -7.260 -7.308 1.00 74.25 273 PHE A O 1
ATOM 2186 N N . LEU A 1 274 ? -13.380 -8.046 -5.422 1.00 70.50 274 LEU A N 1
ATOM 2187 C CA . LEU A 1 274 ? -13.135 -9.463 -5.719 1.00 70.50 274 LEU A CA 1
ATOM 2188 C C . LEU A 1 274 ? -14.050 -10.037 -6.813 1.00 70.50 274 LEU A C 1
ATOM 2190 O O . LEU A 1 274 ? -13.795 -11.136 -7.308 1.00 70.50 274 LEU A O 1
ATOM 2194 N N . GLU A 1 275 ? -15.118 -9.315 -7.156 1.00 70.56 275 GLU A N 1
ATOM 2195 C CA . GLU A 1 275 ? -16.211 -9.787 -8.015 1.00 70.56 275 GLU A CA 1
ATOM 2196 C C . GLU A 1 275 ? -16.348 -8.976 -9.317 1.00 70.56 275 GLU A C 1
ATOM 2198 O O . GLU A 1 275 ? -17.165 -9.311 -10.170 1.00 70.56 275 GLU A O 1
ATOM 2203 N N . GLN A 1 276 ? -15.559 -7.910 -9.491 1.00 79.62 276 GLN A N 1
ATOM 2204 C CA . GLN A 1 276 ? -15.671 -6.980 -10.621 1.00 79.62 276 GLN A CA 1
ATOM 2205 C C . GLN A 1 276 ? -14.466 -7.092 -11.558 1.00 79.62 276 GLN A C 1
ATOM 2207 O O . GLN A 1 276 ? -13.326 -7.170 -11.106 1.00 79.62 276 GLN A O 1
ATOM 2212 N N . SER A 1 277 ? -14.712 -7.052 -12.872 1.00 83.31 277 SER A N 1
ATOM 2213 C CA . SER A 1 277 ? -13.632 -7.026 -13.867 1.00 83.31 277 SER A CA 1
ATOM 2214 C C . SER A 1 277 ? -12.911 -5.678 -13.869 1.00 83.31 277 SER A C 1
ATOM 2216 O O . SER A 1 277 ? -13.520 -4.644 -13.592 1.00 83.31 277 SER A O 1
ATOM 2218 N N . CYS A 1 278 ? -11.637 -5.665 -14.261 1.00 83.06 278 CYS A N 1
ATOM 2219 C CA . CYS A 1 278 ? -10.828 -4.450 -14.374 1.00 83.06 278 CYS A CA 1
ATOM 2220 C C . CYS A 1 278 ? -11.470 -3.368 -15.256 1.00 83.06 278 CYS A C 1
ATOM 2222 O O . CYS A 1 278 ? -11.412 -2.185 -14.931 1.00 83.06 278 CYS A O 1
ATOM 2224 N N . GLU A 1 279 ? -12.128 -3.762 -16.345 1.00 84.56 279 GLU A N 1
ATOM 2225 C CA . GLU A 1 279 ? -12.871 -2.865 -17.232 1.00 84.56 279 GLU A CA 1
ATOM 2226 C C . GLU A 1 279 ? -14.073 -2.248 -16.524 1.00 84.56 279 GLU A C 1
ATOM 2228 O O . GLU A 1 279 ? -14.330 -1.061 -16.684 1.00 84.56 279 GLU A O 1
ATOM 2233 N N . THR A 1 280 ? -14.782 -3.032 -15.709 1.00 83.69 280 THR A N 1
ATOM 2234 C CA . THR A 1 280 ? -15.917 -2.544 -14.917 1.00 83.69 280 THR A CA 1
ATOM 2235 C C . THR A 1 280 ? -15.445 -1.533 -13.869 1.00 83.69 280 THR A C 1
ATOM 2237 O O . THR A 1 280 ? -16.055 -0.476 -13.706 1.00 83.69 280 THR A O 1
ATOM 2240 N N . LEU A 1 281 ? -14.318 -1.810 -13.199 1.00 80.00 281 LEU A N 1
ATOM 2241 C CA . LEU A 1 281 ? -13.691 -0.875 -12.254 1.00 80.00 281 LEU A CA 1
ATOM 2242 C C . LEU A 1 281 ? -13.311 0.434 -12.934 1.00 80.00 281 LEU A C 1
ATOM 2244 O O . LEU A 1 281 ? -13.625 1.518 -12.438 1.00 80.00 281 LEU A O 1
ATOM 2248 N N . ALA A 1 282 ? -12.642 0.317 -14.079 1.00 81.69 282 ALA A N 1
ATOM 2249 C CA . ALA A 1 282 ? -12.215 1.445 -14.875 1.00 81.69 282 ALA A CA 1
ATOM 2250 C C . ALA A 1 282 ? -13.412 2.265 -15.359 1.00 81.69 282 ALA A C 1
ATOM 2252 O O . ALA A 1 282 ? -13.443 3.459 -15.104 1.00 81.69 282 ALA A O 1
ATOM 2253 N N . ALA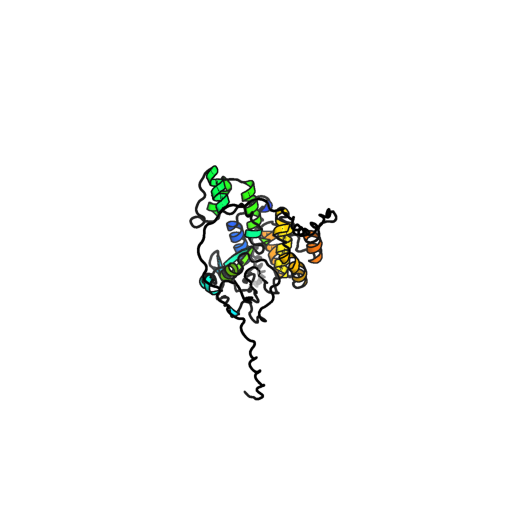 A 1 283 ? -14.432 1.658 -15.959 1.00 80.62 283 ALA A N 1
ATOM 2254 C CA . ALA A 1 283 ? -15.601 2.385 -16.454 1.00 80.62 283 ALA A CA 1
ATOM 2255 C C . ALA A 1 283 ? -16.321 3.169 -15.339 1.00 80.62 283 ALA A C 1
ATOM 2257 O O . ALA A 1 283 ? -16.720 4.313 -15.528 1.00 80.62 283 ALA A O 1
ATOM 2258 N N . ASN A 1 284 ? -16.428 2.598 -14.136 1.00 78.56 284 ASN A N 1
ATOM 2259 C CA . ASN A 1 284 ? -17.135 3.237 -13.021 1.00 78.56 284 ASN A CA 1
ATOM 2260 C C . ASN A 1 284 ? -16.354 4.381 -12.346 1.00 78.56 284 ASN A C 1
ATOM 2262 O O . ASN A 1 284 ? -16.948 5.243 -11.690 1.00 78.56 284 ASN A O 1
ATOM 2266 N N . LEU A 1 285 ? -15.021 4.361 -12.427 1.00 76.81 285 LEU A N 1
ATOM 2267 C CA . LEU A 1 285 ? -14.149 5.255 -11.652 1.00 76.81 285 LEU A CA 1
ATOM 2268 C C . LEU A 1 285 ? -13.285 6.167 -12.518 1.00 76.81 285 LEU A C 1
ATOM 2270 O O . LEU A 1 285 ? -12.870 7.239 -12.064 1.00 76.81 285 LEU A O 1
ATOM 2274 N N . LEU A 1 286 ? -12.982 5.725 -13.733 1.00 70.88 286 LEU A N 1
ATOM 2275 C CA . LEU A 1 286 ? -12.190 6.451 -14.701 1.00 70.88 286 LEU A CA 1
ATOM 2276 C C . LEU A 1 286 ? -13.077 7.283 -15.615 1.00 70.88 286 LEU A C 1
ATOM 2278 O O . LEU A 1 286 ? -12.781 8.465 -15.792 1.00 70.88 286 LEU A O 1
ATOM 2282 N N . ASP A 1 287 ? -14.188 6.759 -16.106 1.00 62.50 287 ASP A N 1
ATOM 2283 C CA . ASP A 1 287 ? -15.072 7.579 -16.923 1.00 62.50 287 ASP A CA 1
ATOM 2284 C C . ASP A 1 287 ? -15.915 8.504 -16.037 1.00 62.50 287 ASP A C 1
ATOM 2286 O O . ASP A 1 287 ? -16.332 8.130 -14.933 1.00 62.50 287 ASP A O 1
ATOM 2290 N N . PRO A 1 288 ? -16.155 9.756 -16.454 1.00 51.56 288 PRO A N 1
ATOM 2291 C CA . PRO A 1 288 ? -17.166 10.542 -15.786 1.00 51.56 288 PRO A CA 1
ATOM 2292 C C . PRO A 1 288 ? -18.510 9.835 -15.994 1.00 51.56 288 PRO A C 1
ATOM 2294 O O . PRO A 1 288 ? -18.860 9.481 -17.119 1.00 51.56 288 PRO A O 1
ATOM 2297 N N . ALA A 1 289 ? -19.260 9.617 -14.912 1.00 37.94 289 ALA A N 1
ATOM 2298 C CA . ALA A 1 289 ? -20.619 9.088 -14.993 1.00 37.94 289 ALA A CA 1
ATOM 2299 C C . ALA A 1 289 ? -21.423 9.816 -16.098 1.00 37.94 289 ALA A C 1
ATOM 2301 O O . ALA A 1 289 ? -21.228 11.025 -16.284 1.00 37.94 289 ALA A O 1
ATOM 2302 N N . PRO A 1 290 ? -22.330 9.129 -16.821 1.00 40.19 290 PRO A N 1
ATOM 2303 C CA . PRO A 1 290 ? -23.146 9.759 -17.854 1.00 40.19 290 PRO A CA 1
ATOM 2304 C C . PRO A 1 290 ? -23.946 10.900 -17.215 1.00 40.19 290 PRO A C 1
ATOM 2306 O O . PRO A 1 290 ? -24.830 10.679 -16.391 1.00 40.19 290 PRO A O 1
ATOM 2309 N N . GLY A 1 291 ? -23.549 12.132 -17.538 1.00 44.09 291 GLY A N 1
ATOM 2310 C CA . GLY A 1 291 ? -23.972 13.338 -16.825 1.00 44.09 291 GLY A CA 1
ATOM 2311 C C . GLY A 1 291 ? -22.897 14.421 -16.679 1.00 44.09 291 GLY A C 1
ATOM 2312 O O . GLY A 1 291 ? -23.187 15.478 -16.121 1.00 44.09 291 GLY A O 1
ATOM 2313 N N . THR A 1 292 ? -21.674 14.223 -17.186 1.00 36.16 292 THR A N 1
ATOM 2314 C CA . THR A 1 292 ? -20.680 15.304 -17.255 1.00 36.16 292 THR A CA 1
ATOM 2315 C C . THR A 1 292 ? -21.181 16.463 -18.104 1.00 36.16 292 THR A C 1
ATOM 2317 O O . THR A 1 292 ? -21.194 16.419 -19.333 1.00 36.16 292 THR A O 1
ATOM 2320 N N . VAL A 1 293 ? -21.523 17.545 -17.413 1.00 34.16 293 VAL A N 1
ATOM 2321 C CA . VAL A 1 293 ? -21.436 18.900 -17.938 1.00 34.16 293 VAL A CA 1
ATOM 2322 C C . VAL A 1 293 ? -20.047 19.047 -18.558 1.00 34.16 293 VAL A C 1
ATOM 2324 O O . VAL A 1 293 ? -19.032 18.937 -17.867 1.00 34.16 293 VAL A O 1
ATOM 2327 N N . HIS A 1 294 ? -19.999 19.261 -19.872 1.00 33.00 294 HIS A N 1
ATOM 2328 C CA . HIS A 1 294 ? -18.792 19.724 -20.539 1.00 33.00 294 HIS A CA 1
ATOM 2329 C C . HIS A 1 294 ? -18.376 21.040 -19.879 1.00 33.00 294 HIS A C 1
ATOM 2331 O O . HIS A 1 294 ? -19.004 22.074 -20.099 1.00 33.00 294 HIS A O 1
ATOM 2337 N N . PHE A 1 295 ? -17.303 21.023 -19.092 1.00 36.62 295 PHE A N 1
ATOM 2338 C CA . PHE A 1 295 ? -16.532 22.242 -18.914 1.00 36.62 295 PHE A CA 1
ATOM 2339 C C . PHE A 1 295 ? -15.819 22.484 -20.245 1.00 36.62 295 PHE A C 1
ATOM 2341 O O . PHE A 1 295 ? -15.019 21.637 -20.657 1.00 36.62 295 PHE A O 1
ATOM 2348 N N . PRO A 1 296 ? -16.122 23.576 -20.969 1.00 31.17 296 PRO A N 1
ATOM 2349 C CA . PRO A 1 296 ? -15.346 23.907 -22.146 1.00 31.17 296 PRO A CA 1
ATOM 2350 C C . PRO A 1 296 ? -13.898 24.086 -21.693 1.00 31.17 296 PRO A C 1
ATOM 2352 O O . PRO A 1 296 ? -13.631 24.773 -20.703 1.00 31.17 296 PRO A O 1
ATOM 2355 N N . LEU A 1 297 ? -12.973 23.446 -22.411 1.00 31.88 297 LEU A N 1
ATOM 2356 C CA . LEU A 1 297 ? -11.548 23.732 -22.288 1.00 31.88 297 LEU A CA 1
ATOM 2357 C C . LEU A 1 297 ? -11.373 25.258 -22.262 1.00 31.88 297 LEU A C 1
ATOM 2359 O O . LEU A 1 297 ? -11.997 25.940 -23.090 1.00 31.88 297 LEU A O 1
ATOM 2363 N N . PRO A 1 298 ? -10.569 25.822 -21.341 1.00 34.94 298 PRO A N 1
ATOM 2364 C CA . PRO A 1 298 ? -10.255 27.235 -21.414 1.00 34.94 298 PRO A CA 1
ATOM 2365 C C . PRO A 1 298 ? -9.668 27.466 -22.800 1.00 34.94 298 PRO A C 1
ATOM 2367 O O . PRO A 1 298 ? -8.684 26.825 -23.176 1.00 34.94 298 PRO A O 1
ATOM 2370 N N . LYS A 1 299 ? -10.327 28.329 -23.585 1.00 39.62 299 LYS A N 1
ATOM 2371 C CA . LYS A 1 299 ? -9.795 28.782 -24.868 1.00 39.62 299 LYS A CA 1
ATOM 2372 C C . LYS A 1 299 ? -8.345 29.151 -24.604 1.00 39.62 299 LYS A C 1
ATOM 2374 O O . LYS A 1 299 ? -8.088 29.964 -23.715 1.00 39.62 299 LYS A O 1
ATOM 2379 N N . THR A 1 300 ? -7.429 28.510 -25.326 1.00 40.69 300 THR A N 1
ATOM 2380 C CA . THR A 1 300 ? -6.018 28.889 -25.377 1.00 40.69 300 THR A CA 1
ATOM 2381 C C . THR A 1 300 ? -5.954 30.404 -25.347 1.00 40.69 300 THR A C 1
ATOM 2383 O O . THR A 1 300 ? -6.492 31.047 -26.253 1.00 40.69 300 THR A O 1
ATOM 2386 N N . ALA A 1 301 ? -5.399 30.964 -24.272 1.00 38.41 301 ALA A N 1
ATOM 2387 C CA . ALA A 1 301 ? -5.216 32.395 -24.162 1.00 38.41 301 ALA A CA 1
ATOM 2388 C C . ALA A 1 301 ? -4.360 32.807 -25.359 1.00 38.41 301 ALA A C 1
ATOM 2390 O O . ALA A 1 301 ? -3.167 32.506 -25.417 1.00 38.41 301 ALA A O 1
ATOM 2391 N N . GLN A 1 302 ? -4.996 33.422 -26.356 1.00 41.12 302 GLN A N 1
ATOM 2392 C CA . GLN A 1 302 ? -4.280 34.114 -27.406 1.00 41.12 302 GLN A CA 1
ATOM 2393 C C . GLN A 1 302 ? -3.406 35.136 -26.693 1.00 41.12 302 GLN A C 1
ATOM 2395 O O . GLN A 1 302 ? -3.891 35.980 -25.937 1.00 41.12 302 GLN A O 1
ATOM 2400 N N . ARG A 1 303 ? -2.096 34.987 -26.876 1.00 37.12 303 ARG A N 1
ATOM 2401 C CA . ARG A 1 303 ? -1.113 35.964 -26.433 1.00 37.12 303 ARG A CA 1
ATOM 2402 C C . ARG A 1 303 ? -1.552 37.318 -27.006 1.00 37.12 303 ARG A C 1
ATOM 2404 O O . ARG A 1 303 ? -1.737 37.383 -28.221 1.00 37.12 303 ARG A O 1
ATOM 2411 N N . PRO A 1 304 ? -1.757 38.367 -26.193 1.00 37.81 304 PRO A N 1
ATOM 2412 C CA . PRO A 1 304 ? -2.071 39.673 -26.746 1.00 37.81 304 PRO A CA 1
ATOM 2413 C C . PRO A 1 304 ? -0.914 40.105 -27.652 1.00 37.81 304 PRO A C 1
ATOM 2415 O O . PRO A 1 304 ? 0.255 39.997 -27.267 1.00 37.81 304 PRO A O 1
ATOM 2418 N N . GLU A 1 305 ? -1.245 40.533 -28.871 1.00 42.84 305 GLU A N 1
ATOM 2419 C CA . GLU A 1 305 ? -0.272 41.119 -29.788 1.00 42.84 305 GLU A CA 1
ATOM 2420 C C . GLU A 1 305 ? 0.423 42.317 -29.121 1.00 42.84 305 GLU A C 1
ATOM 2422 O O . GLU A 1 305 ? -0.213 43.071 -28.373 1.00 42.84 305 GLU A O 1
ATOM 2427 N N . PRO A 1 306 ? 1.731 42.514 -29.359 1.00 44.09 306 PRO A N 1
ATOM 2428 C CA . PRO A 1 306 ? 2.428 43.678 -28.840 1.00 44.09 306 PRO A CA 1
ATO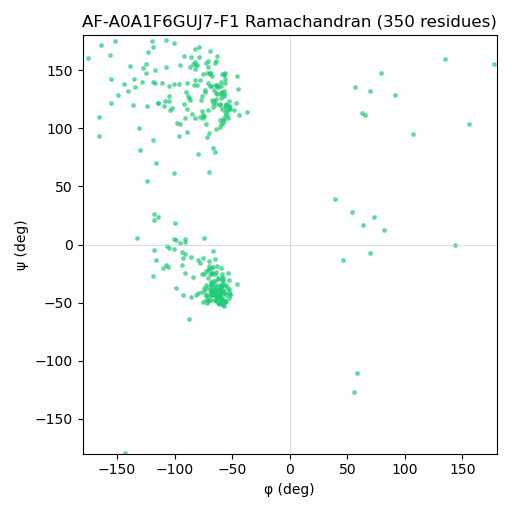M 2429 C C . PRO A 1 306 ? 1.838 44.959 -29.455 1.00 44.09 306 PRO A C 1
ATOM 2431 O O . PRO A 1 306 ? 1.585 45.003 -30.661 1.00 44.09 306 PRO A O 1
ATOM 2434 N N . PRO A 1 307 ? 1.632 46.027 -28.663 1.00 45.41 307 PRO A N 1
ATOM 2435 C CA . PRO A 1 307 ? 1.071 47.262 -29.184 1.00 45.41 307 PRO A CA 1
ATOM 2436 C C . PRO A 1 307 ? 2.022 47.915 -30.192 1.00 45.41 307 PRO A C 1
ATOM 2438 O O . PRO A 1 307 ? 3.216 48.088 -29.943 1.00 45.41 307 PRO A O 1
ATOM 2441 N N . SER A 1 308 ? 1.454 48.326 -31.324 1.00 41.62 308 SER A N 1
ATOM 2442 C CA . SER A 1 308 ? 2.113 49.118 -32.362 1.00 41.62 308 SER A CA 1
ATOM 2443 C C . SER A 1 308 ? 2.698 50.428 -31.800 1.00 41.62 308 SER A C 1
ATOM 2445 O O . SER A 1 308 ? 2.026 51.099 -31.006 1.00 41.62 308 SER A O 1
ATOM 2447 N N . PRO A 1 309 ? 3.906 50.847 -32.223 1.00 40.59 309 PRO A N 1
ATOM 2448 C CA . PRO A 1 309 ? 4.570 52.026 -31.676 1.00 40.59 309 PRO A CA 1
ATOM 2449 C C . PRO A 1 309 ? 3.819 53.316 -32.034 1.00 40.59 309 PRO A C 1
ATOM 2451 O O . PRO A 1 309 ? 3.646 53.658 -33.204 1.00 40.59 309 PRO A O 1
ATOM 2454 N N . LYS A 1 310 ? 3.397 54.070 -31.011 1.00 40.12 310 LYS A N 1
ATOM 2455 C CA . LYS A 1 310 ? 2.845 55.422 -31.174 1.00 40.12 310 LYS A CA 1
ATOM 2456 C C . LYS A 1 310 ? 3.984 56.416 -31.427 1.00 40.12 310 LYS A C 1
ATOM 2458 O O . LYS A 1 310 ? 4.896 56.534 -30.613 1.00 40.12 310 LYS A O 1
ATOM 2463 N N . ARG A 1 311 ? 3.906 57.163 -32.536 1.00 38.62 311 ARG A N 1
ATOM 2464 C CA . ARG A 1 311 ? 4.729 58.359 -32.786 1.00 38.62 311 ARG A CA 1
ATOM 2465 C C . ARG A 1 311 ? 4.447 59.399 -31.701 1.00 38.62 311 ARG A C 1
ATOM 2467 O O . ARG A 1 311 ? 3.317 59.866 -31.591 1.00 38.62 311 ARG A O 1
ATOM 2474 N N . ILE A 1 312 ? 5.473 59.791 -30.953 1.00 36.84 312 ILE A N 1
ATOM 2475 C CA . ILE A 1 312 ? 5.430 60.957 -30.066 1.00 36.84 312 ILE A CA 1
ATOM 2476 C C . ILE A 1 312 ? 6.225 62.077 -30.738 1.00 36.84 312 ILE A C 1
ATOM 2478 O O . ILE A 1 312 ? 7.380 61.895 -31.119 1.00 36.84 312 ILE A O 1
ATOM 2482 N N . ALA A 1 313 ? 5.564 63.217 -30.929 1.00 34.69 313 ALA A N 1
ATOM 2483 C CA . ALA A 1 313 ? 6.144 64.433 -31.473 1.00 34.69 313 ALA A CA 1
ATOM 2484 C C . ALA A 1 313 ? 7.053 65.113 -30.433 1.00 34.69 313 ALA A C 1
ATOM 2486 O O . ALA A 1 313 ? 6.672 65.289 -29.278 1.00 34.69 313 ALA A O 1
ATOM 2487 N N . LEU A 1 314 ? 8.248 65.505 -30.876 1.00 34.81 314 LEU A N 1
ATOM 2488 C CA . LEU A 1 314 ? 9.234 66.287 -30.131 1.00 34.81 314 LEU A CA 1
ATOM 2489 C C . LEU A 1 314 ? 8.749 67.724 -29.902 1.00 34.81 314 LEU A C 1
ATOM 2491 O O . LEU A 1 314 ? 8.327 68.372 -30.858 1.00 34.81 314 LEU A O 1
ATOM 2495 N N . LYS A 1 315 ? 8.941 68.254 -28.687 1.00 33.28 315 LYS A N 1
ATOM 2496 C CA . LYS A 1 315 ? 9.191 69.685 -28.439 1.00 33.28 315 LYS A CA 1
ATOM 2497 C C . LYS A 1 315 ? 9.960 69.884 -27.123 1.00 33.28 315 LYS A C 1
ATOM 2499 O O . LYS A 1 315 ? 9.453 69.530 -26.068 1.00 33.28 315 LYS A O 1
ATOM 2504 N N . GLY A 1 316 ? 11.133 70.519 -27.225 1.00 32.78 316 GLY A N 1
ATOM 2505 C CA . GLY A 1 316 ? 11.762 71.308 -26.153 1.00 32.78 316 GLY A CA 1
ATOM 2506 C C . GLY A 1 316 ? 12.989 70.705 -25.451 1.00 32.78 316 GLY A C 1
ATOM 2507 O O . GLY A 1 316 ? 12.838 69.997 -24.466 1.00 32.78 316 GLY A O 1
ATOM 2508 N N . SER A 1 317 ? 14.194 71.070 -25.910 1.00 31.77 317 SER A N 1
ATOM 2509 C CA . SER A 1 317 ? 15.438 71.144 -25.100 1.00 31.77 317 SER A CA 1
ATOM 2510 C C . SER A 1 317 ? 15.368 72.366 -24.156 1.00 31.77 317 SER A C 1
ATOM 2512 O O . SER A 1 317 ? 14.621 73.288 -24.498 1.00 31.77 317 SER A O 1
ATOM 2514 N N . PRO A 1 318 ? 16.092 72.444 -23.010 1.00 40.59 318 PRO A N 1
ATOM 2515 C CA . PRO A 1 318 ? 17.574 72.494 -22.885 1.00 40.59 318 PRO A CA 1
ATOM 2516 C C . PRO A 1 318 ? 18.077 71.702 -21.635 1.00 40.59 318 PRO A C 1
ATOM 2518 O O . PRO A 1 318 ? 17.262 71.113 -20.943 1.00 40.59 318 PRO A O 1
ATOM 2521 N N . ALA A 1 319 ? 19.339 71.546 -21.221 1.00 31.06 319 ALA A N 1
ATOM 2522 C CA . ALA A 1 319 ? 20.686 71.986 -21.579 1.00 31.06 319 ALA A CA 1
ATOM 2523 C C . ALA A 1 319 ? 21.689 70.885 -21.121 1.00 31.06 319 ALA A C 1
ATOM 2525 O O . ALA A 1 319 ? 21.314 69.896 -20.502 1.00 31.06 319 ALA A O 1
ATOM 2526 N N . GLN A 1 320 ? 22.958 71.090 -21.466 1.00 32.56 320 GLN A N 1
ATOM 2527 C CA . GLN A 1 320 ? 24.145 70.230 -21.363 1.00 32.56 320 GLN A CA 1
ATOM 2528 C C . GLN A 1 320 ? 24.499 69.681 -19.966 1.00 32.56 320 GLN A C 1
ATOM 2530 O O . GLN A 1 320 ? 24.462 70.438 -19.008 1.00 32.56 320 GLN A O 1
ATOM 2535 N N . GLU A 1 321 ? 25.077 68.470 -19.912 1.00 32.31 321 GLU A N 1
ATOM 2536 C CA . GLU A 1 321 ? 26.388 68.252 -19.267 1.00 32.31 321 GLU A CA 1
ATOM 2537 C C . GLU A 1 321 ? 27.102 67.005 -19.833 1.00 32.31 321 GLU A C 1
ATOM 2539 O O . GLU A 1 321 ? 26.475 66.026 -20.235 1.00 32.31 321 GLU A O 1
ATOM 2544 N N . LYS A 1 322 ? 28.429 67.100 -19.966 1.00 33.62 322 LYS A N 1
ATOM 2545 C CA . LYS A 1 322 ? 29.343 66.157 -20.637 1.00 33.62 322 LYS A CA 1
ATOM 2546 C C . LYS A 1 322 ? 29.967 65.175 -19.638 1.00 33.62 322 LYS A C 1
ATOM 2548 O O . LYS A 1 322 ? 30.235 65.593 -18.520 1.00 33.62 322 LYS A O 1
ATOM 2553 N N . THR A 1 323 ? 30.360 63.986 -20.131 1.00 34.34 323 THR A N 1
ATOM 2554 C CA . THR A 1 323 ? 31.554 63.129 -19.817 1.00 34.34 323 THR A CA 1
ATOM 2555 C C . THR A 1 323 ? 31.213 61.627 -19.648 1.00 34.34 323 THR A C 1
ATOM 2557 O O . THR A 1 323 ? 30.048 61.295 -19.465 1.00 34.34 323 THR A O 1
ATOM 2560 N N . PRO A 1 324 ? 32.176 60.684 -19.768 1.00 36.28 324 PRO A N 1
ATOM 2561 C CA . PRO A 1 324 ? 32.873 60.289 -20.997 1.00 36.28 324 PRO A CA 1
ATOM 2562 C C . PRO A 1 324 ? 32.734 58.773 -21.311 1.00 36.28 324 PRO A C 1
ATOM 2564 O O . PRO A 1 324 ? 32.353 57.964 -20.471 1.00 36.28 324 PRO A O 1
ATOM 2567 N N . ALA A 1 325 ? 33.070 58.389 -22.545 1.00 34.66 325 ALA A N 1
ATOM 2568 C CA . ALA A 1 325 ? 33.052 57.012 -23.056 1.00 34.66 325 ALA A CA 1
ATOM 2569 C C . ALA A 1 325 ? 34.332 56.218 -22.728 1.00 34.66 325 ALA A C 1
ATOM 2571 O O . ALA A 1 325 ? 35.388 56.833 -22.618 1.00 34.66 325 ALA A O 1
ATOM 2572 N N . LEU A 1 326 ? 34.236 54.874 -22.679 1.00 37.47 326 LEU A N 1
ATOM 2573 C CA . LEU A 1 326 ? 35.277 53.862 -22.997 1.00 37.47 326 LEU A CA 1
ATOM 2574 C C . LEU A 1 326 ? 34.667 52.422 -22.920 1.00 37.47 326 LEU A C 1
ATOM 2576 O O . LEU A 1 326 ? 33.555 52.285 -22.414 1.00 37.47 326 LEU A O 1
ATOM 2580 N N . PRO A 1 327 ? 35.262 51.363 -23.519 1.00 40.41 327 PRO A N 1
ATOM 2581 C CA . PRO A 1 327 ? 34.839 50.876 -24.831 1.00 40.41 327 PRO A CA 1
ATOM 2582 C C . PRO A 1 327 ? 34.312 49.425 -24.876 1.00 40.41 327 PRO A C 1
ATOM 2584 O O . PRO A 1 327 ? 34.436 48.620 -23.957 1.00 40.41 327 PRO A O 1
ATOM 2587 N N . ARG A 1 328 ? 33.753 49.121 -26.050 1.00 34.09 328 ARG A N 1
ATOM 2588 C CA . ARG A 1 328 ? 33.271 47.835 -26.570 1.00 34.09 328 ARG A CA 1
ATOM 2589 C C . ARG A 1 328 ? 34.388 46.778 -26.573 1.00 34.09 328 ARG A C 1
ATOM 2591 O O . ARG A 1 328 ? 35.460 47.041 -27.110 1.00 34.09 328 ARG A O 1
ATOM 2598 N N . SER A 1 329 ? 34.109 45.575 -26.065 1.00 36.44 329 SER A N 1
ATOM 2599 C CA . SER A 1 329 ? 34.911 44.382 -26.370 1.00 36.44 329 SER A CA 1
ATOM 2600 C C . SER A 1 329 ? 34.067 43.384 -27.160 1.00 36.44 329 SER A C 1
ATOM 2602 O O . SER A 1 329 ? 32.982 42.987 -26.736 1.00 36.44 329 SER A O 1
ATOM 2604 N N . GLU A 1 330 ? 34.560 43.055 -28.349 1.00 36.66 330 GLU A N 1
ATOM 2605 C CA . GLU A 1 330 ? 34.126 41.945 -29.190 1.00 36.66 330 GLU A CA 1
ATOM 2606 C C . GLU A 1 330 ? 34.660 40.620 -28.627 1.00 36.66 330 GLU A C 1
ATOM 2608 O O . GLU A 1 330 ? 35.771 40.571 -28.098 1.00 36.66 330 GLU A O 1
ATOM 2613 N N . ARG A 1 331 ? 33.892 39.539 -28.790 1.00 35.62 331 ARG A N 1
ATOM 2614 C CA . ARG A 1 331 ? 34.362 38.140 -28.848 1.00 35.62 331 ARG A CA 1
ATOM 2615 C C . ARG A 1 331 ? 33.202 37.301 -29.406 1.00 35.62 331 ARG A C 1
ATOM 2617 O O . ARG A 1 331 ? 32.171 37.185 -28.759 1.00 35.62 331 ARG A O 1
ATOM 2624 N N . GLN A 1 332 ? 33.161 37.075 -30.720 1.00 36.41 332 GLN A N 1
ATOM 2625 C CA . GLN A 1 332 ? 33.762 35.956 -31.470 1.00 36.41 332 GLN A CA 1
ATOM 2626 C C . GLN A 1 332 ? 33.147 34.585 -31.132 1.00 36.41 332 GLN A C 1
ATOM 2628 O O . GLN A 1 332 ? 33.323 34.056 -30.039 1.00 36.41 332 GLN A O 1
ATOM 2633 N N . ASN A 1 333 ? 32.431 34.036 -32.122 1.00 36.88 333 ASN A N 1
ATOM 2634 C CA . ASN A 1 333 ? 31.872 32.683 -32.158 1.00 36.88 333 ASN A CA 1
ATOM 2635 C C . ASN A 1 333 ? 32.982 31.617 -32.276 1.00 36.88 333 ASN A C 1
ATOM 2637 O O . ASN A 1 333 ? 33.967 31.864 -32.977 1.00 36.88 333 ASN A O 1
ATOM 2641 N N . PRO A 1 334 ? 32.816 30.423 -31.678 1.00 46.97 334 PRO A N 1
ATOM 2642 C CA . PRO A 1 334 ? 33.758 29.318 -31.837 1.00 46.97 334 PRO A CA 1
ATOM 2643 C C . PRO A 1 334 ? 33.529 28.520 -33.142 1.00 46.97 334 PRO A C 1
ATOM 2645 O O . PRO A 1 334 ? 32.395 28.442 -33.625 1.00 46.97 334 PRO A O 1
ATOM 2648 N N . PRO A 1 335 ? 34.586 27.905 -33.712 1.00 45.41 335 PRO A N 1
ATOM 2649 C CA . PRO A 1 335 ? 34.511 27.144 -34.953 1.00 45.41 335 PRO A CA 1
ATOM 2650 C C . PRO A 1 335 ? 34.117 25.674 -34.742 1.00 45.41 335 PRO A C 1
ATOM 2652 O O . PRO A 1 335 ? 34.394 25.049 -33.720 1.00 45.41 335 PRO A O 1
ATOM 2655 N N . SER A 1 336 ? 33.503 25.127 -35.788 1.00 38.66 336 SER A N 1
ATOM 2656 C CA . SER A 1 336 ? 33.215 23.715 -36.037 1.00 38.66 336 SER A CA 1
ATOM 2657 C C . SER A 1 336 ? 34.483 22.858 -36.143 1.00 38.66 336 SER A C 1
ATOM 2659 O O . SER A 1 336 ? 35.394 23.220 -36.887 1.00 38.66 336 SER A O 1
ATOM 2661 N N . GLY A 1 337 ? 34.506 21.682 -35.506 1.00 35.03 337 GLY A N 1
ATOM 2662 C CA . GLY A 1 337 ? 35.603 20.724 -35.664 1.00 35.03 337 GLY A CA 1
ATOM 2663 C C . GLY A 1 337 ? 35.308 19.312 -35.144 1.00 35.03 337 GLY A C 1
ATOM 2664 O O . GLY A 1 337 ? 35.261 19.084 -33.944 1.00 35.03 337 GLY A O 1
ATOM 2665 N N . THR A 1 338 ? 35.167 18.390 -36.102 1.00 36.88 338 THR A N 1
ATOM 2666 C CA . THR A 1 338 ? 35.613 16.977 -36.119 1.00 36.88 338 THR A CA 1
ATOM 2667 C C . THR A 1 338 ? 35.067 15.948 -35.108 1.00 36.88 338 THR A C 1
ATOM 2669 O O . THR A 1 338 ? 35.392 15.935 -33.926 1.00 36.88 338 THR A O 1
ATOM 2672 N N . LYS A 1 339 ? 34.317 14.988 -35.675 1.00 42.00 339 LYS A N 1
ATOM 2673 C CA . LYS A 1 339 ? 33.920 13.669 -35.145 1.00 42.00 339 LYS A CA 1
ATOM 2674 C C . LYS A 1 339 ? 35.141 12.780 -34.815 1.00 42.00 339 LYS A C 1
ATOM 2676 O O . LYS A 1 339 ? 36.043 12.712 -35.650 1.00 42.00 339 LYS A O 1
ATOM 2681 N N . PRO A 1 340 ? 35.134 12.016 -33.707 1.00 48.53 340 PRO A N 1
ATOM 2682 C CA . PRO A 1 340 ? 36.055 10.896 -33.497 1.00 48.53 340 PRO A CA 1
ATOM 2683 C C . PRO A 1 340 ? 35.574 9.606 -34.207 1.00 48.53 340 PRO A C 1
ATOM 2685 O O . PRO A 1 340 ? 34.381 9.484 -34.509 1.00 48.53 340 PRO A O 1
ATOM 2688 N N . PRO A 1 341 ? 36.479 8.652 -34.512 1.00 49.09 341 PRO A N 1
ATOM 2689 C CA . PRO A 1 341 ? 36.177 7.483 -35.335 1.00 49.09 341 PRO A CA 1
ATOM 2690 C C . PRO A 1 341 ? 35.488 6.349 -34.555 1.00 49.09 341 PRO A C 1
ATOM 2692 O O . PRO A 1 341 ? 35.647 6.202 -33.346 1.00 49.09 341 PRO A O 1
ATOM 2695 N N . LEU A 1 342 ? 34.733 5.539 -35.301 1.00 43.31 342 LEU A N 1
ATOM 2696 C CA . LEU A 1 342 ? 34.093 4.288 -34.880 1.00 43.31 342 LEU A CA 1
ATOM 2697 C C . LEU A 1 342 ? 35.138 3.194 -34.578 1.00 43.31 342 LEU A C 1
ATOM 2699 O O . LEU A 1 342 ? 36.121 3.099 -35.318 1.00 43.31 342 LEU A O 1
ATOM 2703 N N . PRO A 1 343 ? 34.918 2.312 -33.587 1.00 48.44 343 PRO A N 1
ATOM 2704 C CA . PRO A 1 343 ? 35.697 1.087 -33.453 1.00 48.44 343 PRO A CA 1
ATOM 2705 C C . PRO A 1 343 ? 35.181 -0.008 -34.406 1.00 48.44 343 PRO A C 1
ATOM 2707 O O . PRO A 1 343 ? 33.976 -0.207 -34.565 1.00 48.44 343 PRO A O 1
ATOM 2710 N N . LEU A 1 344 ? 36.121 -0.709 -35.044 1.00 46.03 344 LEU A N 1
ATOM 2711 C CA . LEU A 1 344 ? 35.913 -1.903 -35.875 1.00 46.03 344 LEU A CA 1
ATOM 2712 C C . LEU A 1 344 ? 35.712 -3.171 -35.012 1.00 46.03 344 LEU A C 1
ATOM 2714 O O . LEU A 1 344 ? 36.076 -3.166 -33.834 1.00 46.03 344 LEU A O 1
ATOM 2718 N N . PRO A 1 345 ? 35.140 -4.255 -35.575 1.00 40.50 345 PRO A N 1
ATOM 2719 C CA . PRO A 1 345 ? 34.681 -5.411 -34.812 1.00 40.50 345 PRO A CA 1
ATOM 2720 C C . PRO A 1 345 ? 35.824 -6.379 -34.483 1.00 40.50 345 PRO A C 1
ATOM 2722 O O . PRO A 1 345 ? 36.684 -6.652 -35.318 1.00 40.50 345 PRO A O 1
ATOM 2725 N N . SER A 1 346 ? 35.792 -6.942 -33.274 1.00 45.09 346 SER A N 1
ATOM 2726 C CA . SER A 1 346 ? 36.612 -8.090 -32.883 1.00 45.09 346 SER A CA 1
ATOM 2727 C C . SER A 1 346 ? 35.838 -9.379 -33.155 1.00 45.09 346 SER A C 1
ATOM 2729 O O . SER A 1 346 ? 34.739 -9.586 -32.640 1.00 45.09 346 SER A O 1
ATOM 2731 N N . THR A 1 347 ? 36.417 -10.231 -33.992 1.00 37.41 347 THR A N 1
ATOM 2732 C CA . THR A 1 347 ? 35.979 -11.595 -34.275 1.00 37.41 347 THR A CA 1
ATOM 2733 C C . THR A 1 347 ? 36.741 -12.610 -33.419 1.00 37.41 347 THR A C 1
ATOM 2735 O O . THR A 1 347 ? 37.967 -12.582 -33.395 1.00 37.41 347 THR A O 1
ATOM 2738 N N . ALA A 1 348 ? 35.977 -13.585 -32.913 1.00 34.00 348 ALA A N 1
ATOM 2739 C CA . ALA A 1 348 ? 36.280 -15.021 -32.824 1.00 34.00 348 ALA A CA 1
ATOM 2740 C C . ALA A 1 348 ? 36.965 -15.637 -31.577 1.00 34.00 348 ALA A C 1
ATOM 2742 O O . ALA A 1 348 ? 38.088 -15.301 -31.215 1.00 34.00 348 ALA A O 1
ATOM 2743 N N . SER A 1 349 ? 36.277 -16.703 -31.117 1.00 33.38 349 SER A N 1
ATOM 2744 C CA . SER A 1 349 ? 36.757 -17.979 -30.539 1.00 33.38 349 SER A CA 1
ATOM 2745 C C . SER A 1 349 ? 37.210 -17.995 -29.075 1.00 33.38 349 SER A C 1
ATOM 2747 O O . SER A 1 349 ? 37.833 -17.054 -28.615 1.00 33.38 349 SER A O 1
ATOM 2749 N N . ALA A 1 350 ? 37.060 -19.056 -28.277 1.00 33.78 350 ALA A N 1
ATOM 2750 C CA . ALA A 1 350 ? 36.300 -20.317 -28.239 1.00 33.78 350 ALA A CA 1
ATOM 2751 C C . ALA A 1 350 ? 36.781 -21.039 -26.948 1.00 33.78 350 ALA A C 1
ATOM 2753 O O . ALA A 1 350 ? 37.936 -20.837 -26.587 1.00 33.78 350 ALA A O 1
ATOM 2754 N N . GLN A 1 351 ? 35.962 -21.937 -26.365 1.00 36.94 351 GLN A N 1
ATOM 2755 C CA . GLN A 1 351 ? 36.339 -22.996 -25.384 1.00 36.94 351 GLN A CA 1
ATOM 2756 C C . GLN A 1 351 ? 36.749 -22.476 -23.979 1.00 36.94 351 GLN A C 1
ATOM 2758 O O . GLN A 1 351 ? 37.518 -21.533 -23.872 1.00 36.94 351 GLN A O 1
ATOM 2763 N N . LEU A 1 352 ? 36.277 -22.983 -22.835 1.00 36.69 352 LEU A N 1
ATOM 2764 C CA . LEU A 1 352 ? 35.750 -24.281 -22.390 1.00 36.69 352 LEU A CA 1
ATOM 2765 C C . LEU A 1 352 ? 34.764 -24.055 -21.230 1.00 36.69 352 LEU A C 1
ATOM 2767 O O . LEU A 1 352 ? 34.974 -23.067 -20.490 1.00 36.69 352 LEU A O 1
#

Nearest PDB structures (foldseek):
  1ouo-assembly1_A  TM=8.075E-01  e=2.169E-11  Vibrio vulnificus

Mean predicted aligned error: 16.48 Å

Sequence (352 aa):
MGNKKIKLALFCLLWPCLGQAELKPQDWEKKPVCFGSAKSFLRKVYRENHWNRDFYCGCPLEPSGKLLETKGCYVEESDLNLTRQGVAAPQLYADRHLVVEWEHVVPASVLGDRHLTLNKAKKDCRAEQPKLPNPREVDSRKLDQAIAACGKEKYERNKTILSDPHNLYPVMGQLNALRGDKVMTAVEPAAELFSLCQFSLDAAFVEPPQRIKGDIARIYYYMANKYPAKRAEILNFHVRAALLDWCKADPLNDEERQRVQAVVQATGVQNPFLEQSCETLAANLLDPAPGTVHFPLPKTAQRPEPPSPKRIALKGSPAQEKTPALPRSERQNPPSGTKPPLPLPSTASAQL

InterPro domains:
  IPR007346 Endonuclease I [PF04231] (92-277)
  IPR007346 Endonuclease I [PTHR33607] (96-278)
  IPR044925 His-Me finger superfamily [SSF54060] (34-148)
  IPR044925 His-Me finger superfamily [SSF54060] (159-278)